Protein AF-A0A562CUB2-F1 (afdb_monomer)

Solvent-accessible surface area (backbone atoms only — not comparable to full-atom values): 12467 Å² total; per-residue (Å²): 113,73,66,59,55,50,49,52,50,53,36,52,53,28,50,53,39,38,74,73,73,44,73,49,47,21,21,44,34,56,56,32,40,42,35,42,34,39,36,30,69,49,98,87,70,48,82,43,76,52,76,48,76,47,71,40,28,9,2,26,21,2,27,84,86,43,58,18,53,55,52,42,46,83,75,96,58,78,72,80,54,68,69,58,49,46,73,75,39,62,38,41,80,77,44,76,49,69,25,52,53,12,23,1,50,13,39,17,35,8,5,24,4,22,33,40,27,35,35,31,62,20,65,40,33,33,33,32,39,38,51,60,38,51,93,61,36,16,29,8,25,62,29,3,31,32,13,30,53,30,52,40,30,33,31,76,96,45,99,72,48,43,76,54,68,69,62,34,63,79,45,74,45,42,54,72,39,35,42,37,39,36,34,17,2,0,0,0,15,30,38,22,67,72,30,57,62,65,61,51,49,50,33,38,76,69,45,48,31,45,72,68,48,33,36,72,62,37,24,33,37,74,53,97,92,38,74,37,64,67,61,17,50,62,47,49,70,67,65,77,90,70,32,44,27,14,60,101,50,70,32,84,66,92,129

Foldseek 3Di:
DVQQVVLVVVQVVLQVCVLVVHFRFFRWWAKKWKWKWDWAQDPVRDIDIDIDIFIWFAWAGFTPVAATAAGHHPPDDDGDDQVCVVVRAQKHKPDKDWPAQQWWAALHTIYTGMKIKIQGRGQKMKMFIAGPCAVPFTKAFQQIAGGHGKWKWKPPPDPPIDTDDHRDTRHMDHHGIMIMIGHGTHTYYHANLNHDLVVLLVCCVRRNYPQVRSCVRNVWHADPSHTPPVSSCVSCVPPDDAEGIYTVHHDPHDD

pLDDT: mean 94.05, std 7.13, range [54.12, 98.81]

Secondary structure (DSSP, 8-state):
-HHHHHHHHHHHHHHHHHHTT--PPPP-PPPEEEEEEEEEE-TTS-EEEEEEEEEE-BPPPP-SSSPPPSSB-SSS-PPPPHHHHHHHSSEEEEEEEE-TT-SPPSSBPPPP-EEEEEEE-SSEEEEEEE--SSSSPPPEETTPPPPPPPEEEESTTSTT-EEPPTT---EEEETT-EEEEE---PPPBS-GGGS-HHHHHHHHHTTSS-HHHHHHHH---EETTEE-HHHHHHHHHTPPP--SEEESEEESS--

Sequence (255 aa):
MRGLTMMRLLAAINGLLNVGGGKAPAAHSAYVVAMLRGSYTDDTGESQRFLLVDGLGVGYGGRDHADGIDAVYFVAQENYPVEFLETSYPVRLKSYGIAEDSGGPGRHRGGTGIVREYEILADDANLSIRIDSVRNPPWGVHGGMNGGSGYAVVNPGTPQERKLVPLSDGNRLLKGDILRIVTGGGGGFGHPYDRAAEDVLEDVLGGFVSRESAERDYGVVIAHGKVDAEATQRRRANRPAAKTFHRMEYVDVVS

Radius of gyration: 19.81 Å; Cα contacts (8 Å, |Δi|>4): 758; chains: 1; bounding box: 55×29×61 Å

Nearest PDB structures (foldseek):
  5m45-assembly2_G  TM=7.587E-01  e=7.891E-15  Xanthobacter autotrophicus Py2
  5svc-assembly1_D  TM=7.666E-01  e=4.204E-13  Xanthobacter autotrophicus Py2
  5svb-assembly1_A  TM=7.273E-01  e=2.540E-13  Xanthobacter autotrophicus Py2
  5svb-assembly1_D  TM=7.176E-01  e=2.147E-13  Xanthobacter autotrophicus Py2
  6yra-assembly2_D  TM=8.157E-01  e=2.783E-10  Pseudomonas jessenii

Mean predicted aligned error: 4.12 Å

Structure (mmCIF, N/CA/C/O backbone):
data_AF-A0A562CUB2-F1
#
_entry.id   AF-A0A562CUB2-F1
#
loop_
_atom_site.group_PDB
_atom_site.id
_atom_site.type_symbol
_atom_site.label_atom_id
_atom_site.label_alt_id
_atom_site.label_comp_id
_atom_site.label_asym_id
_atom_site.label_entity_id
_atom_site.label_seq_id
_atom_site.pdbx_PDB_ins_code
_atom_site.Cartn_x
_atom_site.Cartn_y
_atom_site.Cartn_z
_atom_site.occupancy
_atom_site.B_iso_or_equiv
_atom_site.auth_seq_id
_atom_site.auth_comp_id
_atom_site.auth_asym_id
_atom_site.auth_atom_id
_atom_site.pdbx_PDB_model_num
ATOM 1 N N . MET A 1 1 ? 9.060 0.748 19.816 1.00 54.12 1 MET A N 1
ATOM 2 C CA . MET A 1 1 ? 10.124 1.544 19.154 1.00 54.12 1 MET A CA 1
ATOM 3 C C . MET A 1 1 ? 11.282 0.706 18.616 1.00 54.12 1 MET A C 1
ATOM 5 O O . MET A 1 1 ? 11.684 0.973 17.497 1.00 54.12 1 MET A O 1
ATOM 9 N N . ARG A 1 2 ? 11.790 -0.318 19.326 1.00 68.44 2 ARG A N 1
ATOM 10 C CA . ARG A 1 2 ? 12.981 -1.083 18.887 1.00 68.44 2 ARG A CA 1
ATOM 11 C C . ARG A 1 2 ? 12.861 -1.731 17.491 1.00 68.44 2 ARG A C 1
ATOM 13 O O . ARG A 1 2 ? 13.812 -1.660 16.725 1.00 68.44 2 ARG A O 1
ATOM 20 N N . GLY A 1 3 ? 11.695 -2.284 17.135 1.00 75.69 3 GLY A N 1
ATOM 21 C CA . GLY A 1 3 ? 11.486 -2.933 15.831 1.00 75.69 3 GLY A CA 1
ATOM 22 C C . GLY A 1 3 ? 11.531 -1.977 14.632 1.00 75.69 3 GLY A C 1
ATOM 23 O O . GLY A 1 3 ? 12.277 -2.221 13.694 1.00 75.69 3 GLY A O 1
ATOM 24 N N . LEU A 1 4 ? 10.807 -0.853 14.681 1.00 78.69 4 LEU A N 1
ATOM 25 C CA . LEU A 1 4 ? 10.787 0.136 1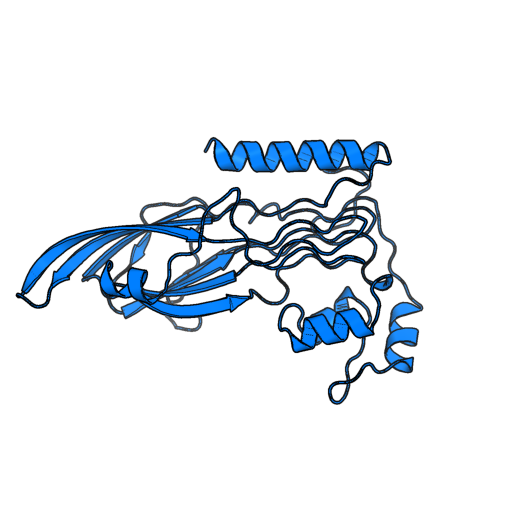3.588 1.00 78.69 4 LEU A CA 1
ATOM 26 C C . LEU A 1 4 ? 12.179 0.727 13.312 1.00 78.69 4 LEU A C 1
ATOM 28 O O . LEU A 1 4 ? 12.596 0.845 12.162 1.00 78.69 4 LEU A O 1
ATOM 32 N N . THR A 1 5 ? 12.929 1.053 14.370 1.00 84.62 5 THR A N 1
ATOM 33 C CA . THR A 1 5 ? 14.298 1.572 14.241 1.00 84.62 5 THR A CA 1
ATOM 34 C C . THR A 1 5 ? 15.223 0.568 13.556 1.00 84.62 5 THR A C 1
ATOM 36 O O . THR A 1 5 ? 16.005 0.958 12.693 1.00 84.62 5 THR A O 1
ATOM 39 N N . MET A 1 6 ? 15.110 -0.720 13.892 1.00 85.50 6 MET A N 1
ATOM 40 C CA . MET A 1 6 ? 15.882 -1.781 13.244 1.00 85.50 6 MET A CA 1
ATOM 41 C C . MET A 1 6 ? 15.574 -1.874 11.743 1.00 85.50 6 MET A C 1
ATOM 43 O O . MET A 1 6 ? 16.502 -1.950 10.945 1.00 85.50 6 MET A O 1
ATOM 47 N N . MET A 1 7 ? 14.299 -1.796 11.347 1.00 85.06 7 MET A N 1
ATOM 48 C CA . MET A 1 7 ? 13.902 -1.837 9.931 1.00 85.06 7 MET A CA 1
ATOM 49 C C . MET A 1 7 ? 14.491 -0.669 9.134 1.00 85.06 7 MET A C 1
ATOM 51 O O . MET A 1 7 ? 15.003 -0.852 8.031 1.00 85.06 7 MET A O 1
ATOM 55 N N . ARG A 1 8 ? 14.502 0.534 9.720 1.00 85.12 8 ARG A N 1
ATOM 56 C CA . ARG A 1 8 ? 15.137 1.705 9.097 1.00 85.12 8 ARG A CA 1
ATOM 57 C C . ARG A 1 8 ? 16.654 1.563 8.984 1.00 85.12 8 ARG A C 1
ATOM 59 O O . ARG A 1 8 ? 17.221 1.962 7.970 1.00 85.12 8 ARG A O 1
ATOM 66 N N . LEU A 1 9 ? 17.304 0.983 9.993 1.00 89.94 9 LEU A N 1
ATOM 67 C CA . LEU A 1 9 ? 18.738 0.698 9.947 1.00 89.94 9 LEU A CA 1
ATOM 68 C C . LEU A 1 9 ? 19.067 -0.318 8.844 1.00 89.94 9 LEU A C 1
ATOM 70 O O . LEU A 1 9 ? 19.995 -0.091 8.075 1.00 89.94 9 LEU A O 1
ATOM 74 N N . LEU A 1 10 ? 18.281 -1.393 8.723 1.00 89.62 10 LEU A N 1
ATOM 75 C CA . LEU A 1 10 ? 18.427 -2.382 7.650 1.00 89.62 10 LEU A CA 1
ATOM 76 C C . LEU A 1 10 ? 18.284 -1.737 6.268 1.00 89.62 10 LEU A C 1
ATOM 78 O O . LEU A 1 10 ? 19.122 -1.968 5.397 1.00 89.62 10 LEU A O 1
ATOM 82 N N . ALA A 1 11 ? 17.277 -0.878 6.080 1.00 89.88 11 ALA A N 1
ATOM 83 C CA . ALA A 1 11 ? 17.117 -0.131 4.837 1.00 89.88 11 ALA A CA 1
ATOM 84 C C . ALA A 1 11 ? 18.357 0.729 4.536 1.00 89.88 11 ALA A C 1
ATOM 86 O O . ALA A 1 11 ? 18.883 0.663 3.427 1.00 89.88 11 ALA A O 1
ATOM 87 N N . ALA A 1 12 ? 18.870 1.477 5.519 1.00 91.00 12 ALA A N 1
ATOM 88 C CA . ALA A 1 12 ? 20.064 2.309 5.352 1.00 91.00 12 ALA A CA 1
ATOM 89 C C . ALA A 1 12 ? 21.320 1.492 4.994 1.00 91.00 12 ALA A C 1
ATOM 91 O O . ALA A 1 12 ? 22.073 1.894 4.108 1.00 91.00 12 ALA A O 1
ATOM 92 N N . ILE A 1 13 ? 21.519 0.326 5.620 1.00 92.94 13 ILE A N 1
ATOM 93 C CA . ILE A 1 13 ? 22.619 -0.595 5.290 1.00 92.94 13 ILE A CA 1
ATOM 94 C C . ILE A 1 13 ? 22.494 -1.084 3.841 1.00 92.94 13 ILE A C 1
ATOM 96 O O . ILE A 1 13 ? 23.470 -1.032 3.094 1.00 92.94 13 ILE A O 1
ATOM 100 N N . ASN A 1 14 ? 21.297 -1.492 3.408 1.00 92.81 14 ASN A N 1
ATOM 101 C CA . ASN A 1 14 ? 21.059 -1.881 2.013 1.00 92.81 14 ASN A CA 1
ATOM 102 C C . ASN A 1 14 ? 21.326 -0.720 1.044 1.00 92.81 14 ASN A C 1
ATOM 104 O O . ASN A 1 14 ? 21.914 -0.919 -0.018 1.00 92.81 14 ASN A O 1
ATOM 108 N N . GLY A 1 15 ? 20.936 0.501 1.419 1.00 90.31 15 GLY A N 1
ATOM 109 C CA . GLY A 1 15 ? 21.252 1.714 0.666 1.00 90.31 15 GLY A CA 1
ATOM 110 C C . GLY A 1 15 ? 22.759 1.903 0.488 1.00 90.31 15 GLY A C 1
ATOM 111 O O . GLY A 1 15 ? 23.222 2.081 -0.637 1.00 90.31 15 GLY A O 1
ATOM 112 N N . LEU A 1 16 ? 23.535 1.777 1.569 1.00 91.19 16 LEU A N 1
ATOM 113 C CA . LEU A 1 16 ? 24.996 1.874 1.528 1.00 91.19 16 LEU A CA 1
ATOM 114 C C . LEU A 1 16 ? 25.623 0.817 0.606 1.00 91.19 16 LEU A C 1
ATOM 116 O O . LEU A 1 16 ? 26.501 1.140 -0.192 1.00 91.19 16 LEU A O 1
ATOM 120 N N . LEU A 1 17 ? 25.148 -0.431 0.673 1.00 92.88 17 LEU A N 1
ATOM 121 C CA . LEU A 1 17 ? 25.612 -1.499 -0.217 1.00 92.88 17 LEU A CA 1
ATOM 122 C C . LEU A 1 17 ? 25.344 -1.168 -1.691 1.00 92.88 17 LEU A C 1
ATOM 124 O O . LEU A 1 17 ? 26.209 -1.400 -2.532 1.00 92.88 17 LEU A O 1
ATOM 128 N N . ASN A 1 18 ? 24.182 -0.589 -2.005 1.00 92.56 18 ASN A N 1
ATOM 129 C CA . ASN A 1 18 ? 23.832 -0.188 -3.369 1.00 92.56 18 ASN A CA 1
ATOM 130 C C . ASN A 1 18 ? 24.690 0.978 -3.890 1.00 92.56 18 ASN A C 1
ATOM 132 O O . ASN A 1 18 ? 25.063 0.962 -5.061 1.00 92.56 18 ASN A O 1
ATOM 136 N N . VAL A 1 19 ? 25.083 1.935 -3.036 1.00 88.56 19 VAL A N 1
ATOM 137 C CA . VAL A 1 19 ? 26.073 2.974 -3.405 1.00 88.56 19 VAL A CA 1
ATOM 138 C C . VAL A 1 19 ? 27.416 2.346 -3.787 1.00 88.56 19 VAL A C 1
ATOM 140 O O . VAL A 1 19 ? 28.061 2.790 -4.731 1.00 88.56 19 VAL A O 1
ATOM 143 N N . GLY A 1 20 ? 27.824 1.280 -3.093 1.00 88.19 20 GLY A N 1
ATOM 144 C CA . GLY A 1 20 ? 29.050 0.529 -3.385 1.00 88.19 20 GLY A CA 1
ATOM 145 C C . GLY A 1 20 ? 28.989 -0.370 -4.628 1.00 88.19 20 GLY A C 1
ATOM 146 O O . GLY A 1 20 ? 29.893 -1.180 -4.819 1.00 88.19 20 GLY A O 1
ATOM 147 N N . GLY A 1 21 ? 27.933 -0.285 -5.447 1.00 86.19 21 GLY A N 1
ATOM 148 C CA . GLY A 1 21 ? 27.724 -1.161 -6.608 1.00 86.19 21 GLY A CA 1
ATOM 149 C C . GLY A 1 21 ? 27.174 -2.547 -6.255 1.00 86.19 21 GLY A C 1
ATOM 150 O O . GLY A 1 21 ? 27.125 -3.436 -7.107 1.00 86.19 21 GLY A O 1
ATOM 151 N N . GLY A 1 22 ? 26.756 -2.747 -5.003 1.00 90.50 22 GLY A N 1
ATOM 152 C CA . GLY A 1 22 ? 26.035 -3.935 -4.575 1.00 90.50 22 GLY A CA 1
ATOM 153 C C . GLY A 1 22 ? 24.632 -4.013 -5.179 1.00 90.50 22 GLY A C 1
ATOM 154 O O . GLY A 1 22 ? 24.105 -3.058 -5.748 1.00 90.50 22 GLY A O 1
ATOM 155 N N . LYS A 1 23 ? 24.017 -5.185 -5.029 1.00 92.31 23 LYS A N 1
ATOM 156 C CA . LYS A 1 23 ? 22.666 -5.491 -5.513 1.00 92.31 23 LYS A CA 1
ATOM 157 C C . LYS A 1 23 ? 21.721 -5.802 -4.353 1.00 92.31 23 LYS A C 1
ATOM 159 O O . LYS A 1 23 ? 21.008 -6.801 -4.354 1.00 92.31 23 LYS A O 1
ATOM 164 N N . ALA A 1 24 ? 21.785 -4.981 -3.308 1.00 95.19 24 ALA A N 1
ATOM 165 C CA . ALA A 1 24 ? 20.929 -5.160 -2.146 1.00 95.19 24 ALA A CA 1
ATOM 166 C C . ALA A 1 24 ? 19.469 -4.808 -2.502 1.00 95.19 24 ALA A C 1
ATOM 168 O O . ALA A 1 24 ? 19.244 -3.932 -3.345 1.00 95.19 24 ALA A O 1
ATOM 169 N N . PRO A 1 25 ? 18.471 -5.440 -1.855 1.00 96.12 25 PRO A N 1
ATOM 170 C CA . PRO A 1 25 ? 17.066 -5.122 -2.091 1.00 96.12 25 PRO A CA 1
ATOM 171 C C . PRO A 1 25 ? 16.753 -3.641 -1.846 1.00 96.12 25 PRO A C 1
ATOM 173 O O . PRO A 1 25 ? 17.409 -2.979 -1.032 1.00 96.12 25 PRO A O 1
ATOM 176 N N . ALA A 1 26 ? 15.708 -3.141 -2.506 1.00 96.44 26 ALA A N 1
ATOM 177 C CA . ALA A 1 26 ? 15.150 -1.825 -2.224 1.00 96.44 26 ALA A CA 1
ATOM 178 C C . ALA A 1 26 ? 14.657 -1.722 -0.766 1.00 96.44 26 ALA A C 1
ATOM 180 O O . ALA A 1 26 ? 14.512 -2.722 -0.050 1.00 96.44 26 ALA A O 1
ATOM 181 N N . ALA A 1 27 ? 14.377 -0.501 -0.305 1.00 95.00 27 ALA A N 1
ATOM 182 C CA . ALA A 1 27 ? 13.808 -0.329 1.025 1.00 95.00 27 ALA A CA 1
ATOM 183 C C . ALA A 1 27 ? 12.399 -0.938 1.094 1.00 95.00 27 ALA A C 1
ATOM 185 O O . ALA A 1 27 ? 11.672 -0.987 0.104 1.00 95.00 27 ALA A O 1
ATOM 186 N N . HIS A 1 28 ? 11.987 -1.356 2.286 1.00 91.88 28 HIS A N 1
ATOM 187 C CA . HIS A 1 28 ? 10.647 -1.874 2.547 1.00 91.88 28 HIS A CA 1
ATOM 188 C C . HIS A 1 28 ? 9.963 -1.109 3.671 1.00 91.88 28 HIS A C 1
ATOM 190 O O . HIS A 1 28 ? 10.617 -0.462 4.496 1.00 91.88 28 HIS A O 1
ATOM 196 N N . SER A 1 29 ? 8.636 -1.184 3.698 1.00 88.44 29 SER A N 1
ATOM 197 C CA . SER A 1 29 ? 7.874 -0.724 4.851 1.00 88.44 29 SER A CA 1
ATOM 198 C C . SER A 1 29 ? 8.159 -1.640 6.042 1.00 88.44 29 SER A C 1
ATOM 200 O O . SER A 1 29 ? 8.392 -2.838 5.888 1.00 88.44 29 SER A O 1
ATOM 202 N N . ALA A 1 30 ? 8.177 -1.077 7.246 1.00 85.56 30 ALA A N 1
ATOM 203 C CA . ALA A 1 30 ? 8.117 -1.899 8.448 1.00 85.56 30 ALA A CA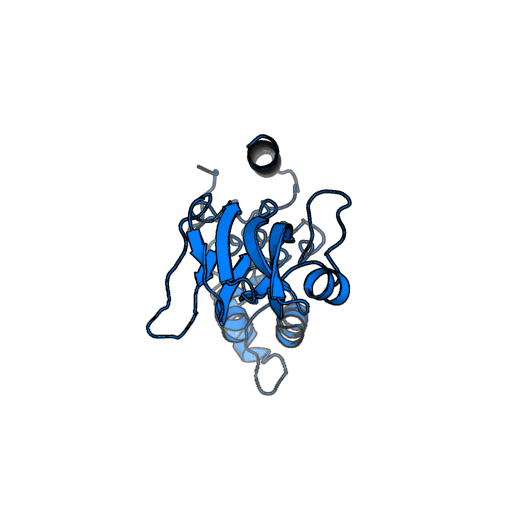 1
ATOM 204 C C . ALA A 1 30 ? 6.699 -2.467 8.611 1.00 85.56 30 ALA A C 1
ATOM 206 O O . ALA A 1 30 ? 5.787 -2.058 7.904 1.00 85.56 30 ALA A O 1
ATOM 207 N N . TYR A 1 31 ? 6.490 -3.366 9.568 1.00 85.69 31 TYR A N 1
ATOM 208 C CA . TYR A 1 31 ? 5.148 -3.838 9.902 1.00 85.69 31 TYR A CA 1
ATOM 209 C C . TYR A 1 31 ? 4.270 -2.728 10.504 1.00 85.69 31 TYR A C 1
ATOM 211 O O . TYR A 1 31 ? 4.772 -1.757 11.085 1.00 85.69 31 TYR A O 1
ATOM 219 N N . VAL A 1 32 ? 2.952 -2.904 10.407 1.00 92.00 32 VAL A N 1
ATOM 220 C CA . VAL A 1 32 ? 1.960 -2.035 11.049 1.00 92.00 32 VAL A CA 1
ATOM 221 C C . VAL A 1 32 ? 1.324 -2.771 12.226 1.00 92.00 32 VAL A C 1
ATOM 223 O O . VAL A 1 32 ? 1.035 -3.958 12.127 1.00 92.00 32 VAL A O 1
ATOM 226 N N . VAL A 1 33 ? 1.097 -2.075 13.343 1.00 92.69 33 VAL A N 1
ATOM 227 C CA . VAL A 1 33 ? 0.359 -2.631 14.492 1.00 92.69 33 VAL A CA 1
ATOM 228 C C . VAL A 1 33 ? -0.830 -1.743 14.819 1.00 92.69 33 VAL A C 1
ATOM 230 O O . VAL A 1 33 ? -0.661 -0.542 15.056 1.00 92.69 33 VAL A O 1
ATOM 233 N N . ALA A 1 34 ? -2.016 -2.340 14.875 1.00 94.62 34 ALA A N 1
ATOM 234 C CA . ALA A 1 34 ? -3.235 -1.712 15.364 1.00 94.62 34 ALA A CA 1
ATOM 235 C C . ALA A 1 34 ? -3.619 -2.337 16.707 1.00 94.62 34 ALA A C 1
ATOM 237 O O . ALA A 1 34 ? -3.767 -3.550 16.817 1.00 94.62 34 ALA A O 1
ATOM 238 N N . MET A 1 35 ? -3.760 -1.516 17.744 1.00 96.69 35 MET A N 1
ATOM 239 C CA . MET A 1 35 ? -4.170 -1.970 19.071 1.00 96.69 35 MET A CA 1
ATOM 240 C C . MET A 1 35 ? -5.502 -1.331 19.434 1.00 96.69 35 MET A C 1
ATOM 242 O O . MET A 1 35 ? -5.538 -0.131 19.713 1.00 96.69 35 MET A O 1
ATOM 246 N N . LEU A 1 36 ? -6.575 -2.118 19.452 1.00 97.44 36 LEU A N 1
ATOM 247 C CA . LEU A 1 36 ? -7.882 -1.677 19.929 1.00 97.44 36 LEU A CA 1
ATOM 248 C C . LEU A 1 36 ? -8.102 -2.189 21.349 1.00 97.44 36 LEU A C 1
ATOM 250 O O . LEU A 1 36 ? -7.914 -3.368 21.639 1.00 97.44 36 LEU A O 1
ATOM 254 N N . ARG A 1 37 ? -8.517 -1.290 22.235 1.00 98.00 37 ARG A N 1
ATOM 255 C CA . ARG A 1 37 ? -8.854 -1.610 23.624 1.00 98.00 37 ARG A CA 1
ATOM 256 C C . ARG A 1 37 ? -10.123 -0.890 24.026 1.00 98.00 37 ARG A C 1
ATOM 258 O O . ARG A 1 37 ? -10.295 0.270 23.664 1.00 98.00 37 ARG A O 1
ATOM 265 N N . GLY A 1 38 ? -10.981 -1.541 24.789 1.00 97.62 38 GLY A N 1
ATOM 266 C CA . GLY A 1 38 ? -12.255 -0.945 25.162 1.00 97.62 38 GLY A CA 1
ATOM 267 C C . GLY A 1 38 ? -13.185 -1.933 25.831 1.00 97.62 38 GLY A C 1
ATOM 268 O O . GLY A 1 38 ? -12.732 -2.927 26.411 1.00 97.62 38 GLY A O 1
ATOM 269 N N . SER A 1 39 ? -14.476 -1.650 25.724 1.00 97.38 39 SER A N 1
ATOM 270 C CA . SER A 1 39 ? -15.535 -2.495 26.262 1.00 97.38 39 SER A CA 1
ATOM 271 C C . SER A 1 39 ? -16.644 -2.741 25.252 1.00 97.38 39 SER A C 1
ATOM 273 O O . SER A 1 39 ? -16.930 -1.896 24.402 1.00 97.38 39 SER A O 1
ATOM 275 N N . TYR A 1 40 ? -17.280 -3.897 25.374 1.00 96.75 40 TYR A N 1
ATOM 276 C CA . TYR A 1 40 ? -18.455 -4.274 24.603 1.00 96.75 40 TYR A CA 1
ATOM 277 C C . TYR A 1 40 ? -19.438 -5.016 25.504 1.00 96.75 40 TYR A C 1
ATOM 279 O O . TYR A 1 40 ? -19.033 -5.637 26.485 1.00 96.75 40 TYR A O 1
ATOM 287 N N . THR A 1 41 ? -20.718 -4.930 25.178 1.00 95.44 41 THR A N 1
ATOM 288 C CA . THR A 1 41 ? -21.768 -5.716 25.821 1.00 95.44 41 THR A CA 1
ATOM 289 C C . THR A 1 41 ? -21.910 -7.046 25.083 1.00 95.44 41 THR A C 1
ATOM 291 O O . THR A 1 41 ? -22.106 -7.042 23.866 1.00 95.44 41 THR A O 1
ATOM 294 N N . ASP A 1 42 ? -21.764 -8.164 25.793 1.00 92.62 42 ASP A N 1
ATOM 295 C CA . ASP A 1 42 ? -21.935 -9.507 25.224 1.00 92.62 42 ASP A CA 1
ATOM 296 C C . ASP A 1 42 ? -23.418 -9.919 25.119 1.00 92.62 42 ASP A C 1
ATOM 298 O O . ASP A 1 42 ? -24.323 -9.183 25.520 1.00 92.62 42 ASP A O 1
ATOM 302 N N . ASP A 1 43 ? -23.679 -11.112 24.578 1.00 90.62 43 ASP A N 1
ATOM 303 C CA . ASP A 1 43 ? -25.041 -11.629 24.377 1.00 90.62 43 ASP A CA 1
ATOM 304 C C . ASP A 1 43 ? -25.810 -11.866 25.692 1.00 90.62 43 ASP A C 1
ATOM 306 O O . ASP A 1 43 ? -27.037 -11.991 25.679 1.00 90.62 43 ASP A O 1
ATOM 310 N N . THR A 1 44 ? -25.118 -11.917 26.836 1.00 93.94 44 THR A N 1
ATOM 311 C CA . THR A 1 44 ? -25.742 -12.026 28.165 1.00 93.94 44 THR A CA 1
ATOM 312 C C . THR A 1 44 ? -26.153 -10.665 28.732 1.00 93.94 44 THR A C 1
ATOM 314 O O . THR A 1 44 ? -26.889 -10.601 29.718 1.00 93.94 44 THR A O 1
ATOM 317 N N . GLY A 1 45 ? -25.725 -9.573 28.088 1.00 93.25 45 GLY A N 1
ATOM 318 C CA . GLY A 1 45 ? -25.926 -8.204 28.553 1.00 93.25 45 GLY A CA 1
ATOM 319 C C . GLY A 1 45 ? -24.839 -7.713 29.513 1.00 93.25 45 GLY A C 1
ATOM 320 O O . GLY A 1 45 ? -24.973 -6.617 30.062 1.00 93.25 45 GLY A O 1
ATOM 321 N N . GLU A 1 46 ? -23.770 -8.486 29.727 1.00 94.94 46 GLU A N 1
ATOM 322 C CA . GLU A 1 46 ? -22.657 -8.096 30.592 1.00 94.94 46 GLU A CA 1
ATOM 323 C C . GLU A 1 46 ? -21.600 -7.290 29.828 1.00 94.94 46 GLU A C 1
ATOM 325 O O . GLU A 1 46 ? -21.325 -7.514 28.648 1.00 94.94 46 GLU A O 1
ATOM 330 N N . SER A 1 47 ? -20.982 -6.324 30.514 1.00 95.50 47 SER A N 1
ATOM 331 C CA . SER A 1 47 ? -19.907 -5.519 29.936 1.00 95.50 47 SER A CA 1
ATOM 332 C C . SER A 1 47 ? -18.570 -6.245 30.054 1.00 95.50 47 SER A C 1
ATOM 334 O O . SER A 1 47 ? -18.041 -6.432 31.152 1.00 95.50 47 SER A O 1
ATOM 336 N N . GLN A 1 48 ? -17.992 -6.590 28.909 1.00 96.81 48 GLN A N 1
ATOM 337 C CA . GLN A 1 48 ? -16.692 -7.235 28.787 1.00 96.81 48 GLN A CA 1
ATOM 338 C C . GLN A 1 48 ? -15.627 -6.235 28.341 1.00 96.81 48 GLN A C 1
ATOM 340 O O . GLN A 1 48 ? -15.902 -5.262 27.638 1.00 96.81 48 GLN A O 1
ATOM 345 N N . ARG A 1 49 ? -14.372 -6.485 28.726 1.00 97.00 49 ARG A N 1
ATOM 346 C CA . ARG A 1 49 ? -13.205 -5.735 28.235 1.00 97.00 49 ARG A CA 1
ATOM 347 C C . ARG A 1 49 ? -12.467 -6.541 27.182 1.00 97.00 49 ARG A C 1
ATOM 349 O O . ARG A 1 49 ? -12.377 -7.759 27.287 1.00 97.00 49 ARG A O 1
ATOM 356 N N . PHE A 1 50 ? -11.864 -5.854 26.219 1.00 97.06 50 PHE A N 1
ATOM 357 C CA . PHE A 1 50 ? -11.040 -6.500 25.201 1.00 97.06 50 PHE A CA 1
ATOM 358 C C . PHE A 1 50 ? -9.736 -5.744 24.944 1.00 97.06 50 PHE A C 1
ATOM 360 O O . PHE A 1 50 ? -9.630 -4.533 25.166 1.00 97.06 50 PHE A O 1
ATOM 367 N N . LEU A 1 51 ? -8.748 -6.487 24.447 1.00 96.94 51 LEU A N 1
ATOM 368 C CA . LEU A 1 51 ? -7.502 -5.972 23.897 1.00 96.94 51 LEU A CA 1
ATOM 369 C C . LEU A 1 51 ? -7.178 -6.764 22.628 1.00 96.94 51 LEU A C 1
ATOM 371 O O . LEU A 1 51 ? -6.687 -7.889 22.699 1.00 96.94 51 LEU A O 1
ATOM 375 N N . LEU A 1 52 ? -7.454 -6.160 21.479 1.00 95.25 52 LEU A N 1
ATOM 376 C CA . LEU A 1 52 ? -7.047 -6.659 20.173 1.00 95.25 52 LEU A CA 1
ATOM 377 C C . LEU A 1 52 ? -5.708 -6.021 19.806 1.00 95.25 52 LEU A C 1
ATOM 379 O O . LEU A 1 52 ? -5.596 -4.797 19.776 1.00 95.25 52 LEU A O 1
ATOM 383 N N . VAL A 1 53 ? -4.707 -6.845 19.506 1.00 93.62 53 VAL A N 1
ATOM 384 C CA . VAL A 1 53 ? -3.433 -6.414 18.920 1.00 93.62 53 VAL A CA 1
ATOM 385 C C . VAL A 1 53 ? -3.298 -7.096 17.572 1.00 93.62 53 VAL A C 1
ATOM 387 O O . VAL A 1 53 ? -3.003 -8.286 17.518 1.00 93.62 53 VAL A O 1
ATOM 390 N N . ASP A 1 54 ? -3.531 -6.345 16.502 1.00 91.00 54 ASP A N 1
ATOM 391 C CA . ASP A 1 54 ? -3.482 -6.854 15.137 1.00 91.00 54 ASP A CA 1
ATOM 392 C C . ASP A 1 54 ? -2.193 -6.409 14.437 1.00 91.00 54 ASP A C 1
ATOM 394 O O . ASP A 1 54 ? -1.858 -5.217 14.397 1.00 91.00 54 ASP A O 1
ATOM 398 N N . GLY A 1 55 ? -1.455 -7.393 13.928 1.00 90.81 55 GLY A N 1
ATOM 399 C CA . GLY A 1 55 ? -0.213 -7.217 13.188 1.00 90.81 55 GLY A CA 1
ATOM 400 C C . GLY A 1 55 ? -0.491 -7.290 11.694 1.00 90.81 55 GLY A C 1
ATOM 401 O O . GLY A 1 55 ? -0.907 -8.321 11.178 1.00 90.81 55 GLY A O 1
ATOM 402 N N . LEU A 1 56 ? -0.241 -6.192 10.988 1.00 92.25 56 LEU A N 1
ATOM 403 C CA . LEU A 1 56 ? -0.605 -6.035 9.587 1.00 92.25 56 LEU A CA 1
ATOM 404 C C . LEU A 1 56 ? 0.625 -6.119 8.683 1.00 92.25 56 LEU A C 1
ATOM 406 O O . LEU A 1 56 ? 1.612 -5.398 8.876 1.00 92.25 56 LEU A O 1
ATOM 410 N N . GLY A 1 57 ? 0.539 -7.019 7.699 1.00 92.00 57 GLY A N 1
ATOM 411 C CA . GLY A 1 57 ? 1.561 -7.231 6.677 1.00 92.00 57 GLY A CA 1
ATOM 412 C C . GLY A 1 57 ? 1.750 -6.016 5.770 1.00 92.00 57 GLY A C 1
ATOM 413 O O . GLY A 1 57 ? 0.879 -5.153 5.650 1.00 92.00 57 GLY A O 1
ATOM 414 N N . VAL A 1 58 ? 2.912 -5.941 5.133 1.00 94.12 58 VAL A N 1
ATOM 415 C CA . VAL A 1 58 ? 3.357 -4.824 4.293 1.00 94.12 58 VAL A CA 1
ATOM 416 C C . VAL A 1 58 ? 4.082 -5.336 3.058 1.00 94.12 58 VAL A C 1
ATOM 418 O O . VAL A 1 58 ? 4.361 -6.527 2.941 1.00 94.12 58 VAL A O 1
ATOM 421 N N . GLY A 1 59 ? 4.427 -4.430 2.151 1.00 95.12 59 GLY A N 1
ATOM 422 C CA . GLY A 1 59 ? 5.216 -4.781 0.981 1.00 95.12 59 GLY A CA 1
ATOM 423 C C . GLY A 1 59 ? 6.724 -4.653 1.182 1.00 95.12 59 GLY A C 1
ATOM 424 O O . GLY A 1 59 ? 7.217 -3.697 1.797 1.00 95.12 59 GLY A O 1
ATOM 425 N N . TYR A 1 60 ? 7.469 -5.620 0.648 1.00 95.12 60 TYR A N 1
ATOM 426 C CA . TYR A 1 60 ? 8.933 -5.641 0.699 1.00 95.12 60 TYR A CA 1
ATOM 427 C C . TYR A 1 60 ? 9.588 -5.019 -0.532 1.00 95.12 60 TYR A C 1
ATOM 429 O O . TYR A 1 60 ? 8.968 -4.865 -1.571 1.00 95.12 60 TYR A O 1
ATOM 437 N N . GLY A 1 61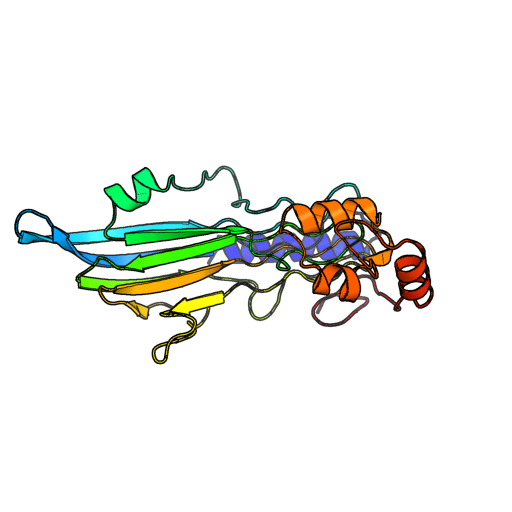 ? 10.854 -4.624 -0.429 1.00 96.62 61 GLY A N 1
ATOM 438 C CA . GLY A 1 61 ? 11.564 -3.984 -1.530 1.00 96.62 61 GLY A CA 1
ATOM 439 C C . GLY A 1 61 ? 11.843 -4.962 -2.668 1.00 96.62 61 GLY A C 1
ATOM 440 O O . GLY A 1 61 ? 12.168 -6.125 -2.418 1.00 96.62 61 GLY A O 1
ATOM 441 N N . GLY A 1 62 ? 11.747 -4.475 -3.904 1.00 97.69 62 GLY A N 1
ATOM 442 C CA . GLY A 1 62 ? 12.176 -5.199 -5.096 1.00 97.69 62 GLY A CA 1
ATOM 443 C C . GLY A 1 62 ? 13.639 -5.624 -4.985 1.00 97.69 62 GLY A C 1
ATOM 444 O O . GLY A 1 62 ? 14.469 -4.935 -4.380 1.00 97.69 62 GLY A O 1
ATOM 445 N N . ARG A 1 63 ? 13.960 -6.785 -5.550 1.00 97.25 63 ARG A N 1
ATOM 446 C CA . ARG A 1 63 ? 15.306 -7.367 -5.552 1.00 97.25 63 ARG A CA 1
ATOM 447 C C . ARG A 1 63 ? 15.902 -7.264 -6.946 1.00 97.25 63 ARG A C 1
ATOM 449 O O . ARG A 1 63 ? 15.211 -6.989 -7.919 1.00 97.25 63 ARG A O 1
ATOM 456 N N . ASP A 1 64 ? 17.192 -7.521 -7.068 1.00 96.88 64 ASP A N 1
ATOM 457 C CA . ASP A 1 64 ? 17.873 -7.513 -8.364 1.00 96.88 64 ASP A CA 1
ATOM 458 C C . ASP A 1 64 ? 17.460 -8.661 -9.295 1.00 96.88 64 ASP A C 1
ATOM 460 O O . ASP A 1 64 ? 17.734 -8.596 -10.490 1.00 96.88 64 ASP A O 1
ATOM 464 N N . HIS A 1 65 ? 16.795 -9.684 -8.755 1.00 96.75 65 HIS A N 1
ATOM 465 C CA . HIS A 1 65 ? 16.410 -10.907 -9.459 1.00 96.75 65 HIS A CA 1
ATOM 466 C C . HIS A 1 65 ? 14.915 -11.246 -9.367 1.00 96.75 65 HIS A C 1
ATOM 468 O O . HIS A 1 65 ? 14.505 -12.255 -9.932 1.00 96.75 65 HIS A O 1
ATOM 474 N N . ALA A 1 66 ? 14.120 -10.488 -8.606 1.00 98.00 66 ALA A N 1
ATOM 475 C CA . ALA A 1 66 ? 12.706 -10.785 -8.381 1.00 98.00 66 ALA A CA 1
ATOM 476 C C . ALA A 1 66 ? 11.973 -9.612 -7.722 1.00 98.00 66 ALA A C 1
ATOM 478 O O . ALA A 1 66 ? 12.587 -8.770 -7.061 1.00 98.00 66 ALA A O 1
ATOM 479 N N . ASP A 1 67 ? 10.648 -9.613 -7.832 1.00 98.50 67 ASP A N 1
ATOM 480 C CA . ASP A 1 67 ? 9.784 -8.660 -7.138 1.00 98.50 67 ASP A CA 1
ATOM 481 C C . ASP A 1 67 ? 9.913 -8.771 -5.608 1.00 98.50 67 ASP A C 1
ATOM 483 O O . ASP A 1 67 ? 10.389 -9.767 -5.034 1.00 98.50 67 ASP A O 1
ATOM 487 N N . GLY A 1 68 ? 9.526 -7.695 -4.934 1.00 97.25 68 GLY A N 1
ATOM 488 C CA . GLY A 1 68 ? 9.369 -7.670 -3.491 1.00 97.25 68 GLY A CA 1
ATOM 489 C C . GLY A 1 68 ? 8.185 -8.532 -3.063 1.00 97.25 68 GLY A C 1
ATOM 490 O O . GLY A 1 68 ? 7.232 -8.714 -3.807 1.00 97.25 68 GLY A O 1
ATOM 491 N N . ILE A 1 69 ? 8.252 -9.076 -1.853 1.00 95.69 69 ILE A N 1
ATOM 492 C CA . ILE A 1 69 ? 7.186 -9.929 -1.323 1.00 95.69 69 ILE A CA 1
ATOM 493 C C . ILE A 1 69 ? 5.984 -9.052 -0.950 1.00 95.69 69 ILE A C 1
ATOM 495 O O . ILE A 1 69 ? 6.135 -8.086 -0.194 1.00 95.69 69 ILE A O 1
ATOM 499 N N . ASP A 1 70 ? 4.813 -9.386 -1.483 1.00 95.81 70 ASP A N 1
ATOM 500 C CA . ASP A 1 70 ? 3.543 -8.726 -1.187 1.00 95.81 70 ASP A CA 1
ATOM 501 C C . ASP A 1 70 ? 2.983 -9.168 0.179 1.00 95.81 70 ASP A C 1
ATOM 503 O O . ASP A 1 70 ? 3.129 -10.323 0.580 1.00 95.81 70 ASP A O 1
ATOM 507 N N . ALA A 1 71 ? 2.304 -8.256 0.882 1.00 93.81 71 ALA A N 1
ATOM 508 C CA . ALA A 1 71 ? 1.455 -8.544 2.044 1.00 93.81 71 ALA A CA 1
ATOM 509 C C . ALA A 1 71 ? 2.105 -9.378 3.176 1.00 93.81 71 ALA A C 1
ATOM 511 O O . ALA A 1 71 ? 1.435 -10.176 3.834 1.00 93.81 71 ALA A O 1
ATOM 512 N N . VAL A 1 72 ? 3.397 -9.175 3.452 1.00 90.62 72 VAL A N 1
ATOM 513 C CA . VAL A 1 72 ? 4.174 -9.998 4.393 1.00 90.62 72 VAL A CA 1
ATOM 514 C C . VAL A 1 72 ? 4.460 -9.284 5.715 1.00 90.62 72 VAL A C 1
ATOM 516 O O . VAL A 1 72 ? 4.685 -8.074 5.767 1.00 90.62 72 VAL A O 1
ATOM 519 N N . TYR A 1 73 ? 4.484 -10.038 6.813 1.00 84.62 73 TYR A N 1
ATOM 520 C CA . TYR A 1 73 ? 4.901 -9.544 8.124 1.00 84.62 73 TYR A CA 1
ATOM 521 C C . TYR A 1 73 ? 6.377 -9.871 8.403 1.00 84.62 73 TYR A C 1
ATOM 523 O O . TYR A 1 73 ? 6.898 -10.896 7.965 1.00 84.62 73 TYR A O 1
ATOM 531 N N . PHE A 1 74 ? 7.078 -9.005 9.142 1.00 72.19 74 PHE A N 1
ATOM 532 C CA . PHE A 1 74 ? 8.492 -9.219 9.461 1.00 72.19 74 PHE A CA 1
ATOM 533 C C . PHE A 1 74 ? 8.687 -10.383 10.442 1.00 72.19 74 PHE A C 1
ATOM 535 O O . PHE A 1 74 ? 8.347 -10.260 11.614 1.00 72.19 74 PHE A O 1
ATOM 542 N N . VAL A 1 75 ? 9.300 -11.463 9.938 1.00 63.69 75 VAL A N 1
ATOM 543 C CA . VAL A 1 75 ? 9.718 -12.687 10.648 1.00 63.69 75 VAL A CA 1
ATOM 544 C C . VAL A 1 75 ? 8.561 -13.482 11.271 1.00 63.69 75 VAL A C 1
ATOM 546 O O . VAL A 1 75 ? 8.068 -13.150 12.342 1.00 63.69 75 VAL A O 1
ATOM 549 N N . ALA A 1 76 ? 8.215 -14.598 10.615 1.00 58.75 76 ALA A N 1
ATOM 550 C CA . ALA A 1 76 ? 7.470 -15.741 11.164 1.00 58.75 76 ALA A CA 1
ATOM 551 C C . ALA A 1 76 ? 6.165 -15.416 11.923 1.00 58.75 76 ALA A C 1
ATOM 553 O O . ALA A 1 76 ? 5.806 -16.124 12.861 1.00 58.75 76 ALA A O 1
ATOM 554 N N . GLN A 1 77 ? 5.451 -14.360 11.527 1.00 64.81 77 GLN A N 1
ATOM 555 C CA . GLN A 1 77 ? 4.090 -14.118 11.997 1.00 64.81 77 GLN A CA 1
ATOM 556 C C . GLN A 1 77 ? 3.093 -14.458 10.901 1.00 64.81 77 GLN A C 1
ATOM 558 O O . GLN A 1 77 ? 3.238 -14.038 9.753 1.00 64.81 77 GLN A O 1
ATOM 563 N N . GLU A 1 78 ? 2.079 -15.214 11.294 1.00 74.31 78 GLU A N 1
ATOM 564 C CA . GLU A 1 78 ? 0.936 -15.543 10.463 1.00 74.31 78 GLU A CA 1
ATOM 565 C C . GLU A 1 78 ? -0.140 -14.473 10.633 1.00 74.31 78 GLU A C 1
ATOM 567 O O . GLU A 1 78 ? -0.282 -13.852 11.688 1.00 74.31 78 GLU A O 1
ATOM 572 N N . ASN A 1 79 ? -0.890 -14.239 9.564 1.00 81.25 79 ASN A N 1
ATOM 573 C CA . ASN A 1 79 ? -2.021 -13.333 9.592 1.00 81.25 79 ASN A CA 1
ATOM 574 C C . ASN A 1 79 ? -3.162 -13.946 10.421 1.00 81.25 79 ASN A C 1
ATOM 576 O O . ASN A 1 79 ? -3.455 -15.131 10.264 1.00 81.25 79 ASN A O 1
ATOM 580 N N . TYR A 1 80 ? -3.845 -13.150 11.252 1.00 82.81 80 TYR A N 1
ATOM 581 C CA . TYR A 1 80 ? -5.026 -13.644 11.965 1.00 82.81 80 TYR A CA 1
ATOM 582 C C . TYR A 1 80 ? -6.120 -14.059 10.973 1.00 82.81 80 TYR A C 1
ATOM 584 O O . TYR A 1 80 ? -6.541 -13.206 10.173 1.00 82.81 80 TYR A O 1
ATOM 592 N N . PRO A 1 81 ? -6.618 -15.312 11.046 1.00 90.19 81 PRO A N 1
ATOM 593 C CA . PRO A 1 81 ? -7.815 -15.719 10.323 1.00 90.19 81 PRO A CA 1
ATOM 594 C C . PRO A 1 81 ? -8.989 -14.818 10.699 1.00 90.19 81 PRO A C 1
ATOM 596 O O . PRO A 1 81 ? -9.131 -14.424 11.862 1.00 90.19 81 PRO A O 1
ATOM 599 N N . VAL A 1 82 ? 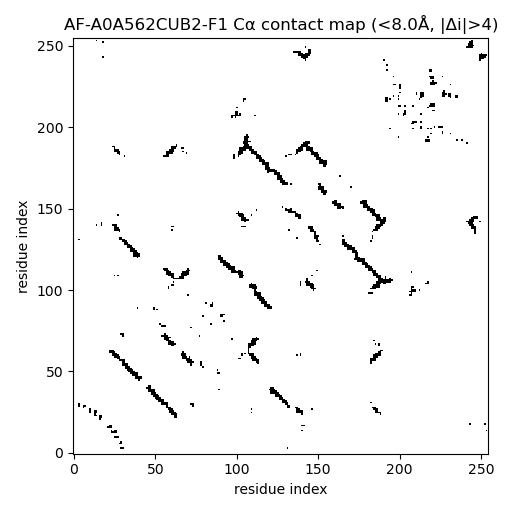-9.831 -14.492 9.719 1.00 93.44 82 VAL A N 1
ATOM 600 C CA . VAL A 1 82 ? -10.980 -13.604 9.939 1.00 93.44 82 VAL A CA 1
ATOM 601 C C . VAL A 1 82 ? -11.959 -14.211 10.943 1.00 93.44 82 VAL A C 1
ATOM 603 O O . VAL A 1 82 ? -12.454 -13.511 11.818 1.00 93.44 82 VAL A O 1
ATOM 606 N N . GLU A 1 83 ? -12.142 -15.528 10.907 1.00 93.75 83 GLU A N 1
ATOM 607 C CA . GLU A 1 83 ? -13.027 -16.271 11.800 1.00 93.75 83 GLU A CA 1
ATOM 608 C C . GLU A 1 83 ? -12.574 -16.150 13.256 1.00 93.75 83 GLU A C 1
ATOM 610 O O . GLU A 1 83 ? -13.390 -15.935 14.153 1.00 93.75 83 GLU A O 1
ATOM 615 N N . PHE A 1 84 ? -11.261 -16.236 13.497 1.00 92.69 84 PHE A N 1
ATOM 616 C CA . PHE A 1 84 ? -10.701 -16.050 14.833 1.00 92.69 84 PHE A CA 1
ATOM 617 C C . PHE A 1 84 ? -10.871 -14.606 15.309 1.00 92.69 84 PHE A C 1
ATOM 619 O O . PHE A 1 84 ? -11.254 -14.382 16.458 1.00 92.69 84 PHE A O 1
ATOM 626 N N . LEU A 1 85 ? -10.604 -13.637 14.428 1.00 93.56 85 LEU A N 1
ATOM 627 C CA . LEU A 1 85 ? -10.723 -12.215 14.734 1.00 93.56 85 LEU A CA 1
ATOM 628 C C . LEU A 1 85 ? -12.158 -11.847 15.145 1.00 93.56 85 LEU A C 1
ATOM 630 O O . LEU A 1 85 ? -12.344 -11.241 16.197 1.00 93.56 85 LEU A O 1
ATOM 634 N N . GLU A 1 86 ? -13.152 -12.237 14.345 1.00 95.00 86 GLU A N 1
ATOM 635 C CA . GLU A 1 86 ? -14.563 -11.892 14.575 1.00 95.00 86 GLU A CA 1
ATOM 636 C C . GLU A 1 86 ? -15.185 -12.654 15.749 1.00 95.00 86 GLU A C 1
ATOM 638 O O . GLU A 1 86 ? -16.080 -12.138 16.410 1.00 95.00 86 GLU A O 1
ATOM 643 N N . THR A 1 87 ? -14.700 -13.865 16.045 1.00 93.81 87 THR A N 1
ATOM 644 C CA . THR A 1 87 ? -15.184 -14.637 17.203 1.00 93.81 87 THR A CA 1
ATOM 645 C C . THR A 1 87 ? -14.586 -14.130 18.515 1.00 93.81 87 THR A C 1
ATOM 647 O O . THR A 1 87 ? -15.226 -14.200 19.560 1.00 93.81 87 THR A O 1
ATOM 650 N N . SER A 1 88 ? -13.346 -13.635 18.486 1.00 93.94 88 SER A N 1
ATOM 651 C CA . SER A 1 88 ? -12.603 -13.295 19.709 1.00 93.94 88 SER A CA 1
ATOM 652 C C . SER A 1 88 ? -12.723 -11.827 20.113 1.00 93.94 88 SER A C 1
ATOM 654 O O . SER A 1 88 ? -12.428 -11.479 21.259 1.00 93.94 88 SER A O 1
ATOM 656 N N . TYR A 1 89 ? -13.109 -10.948 19.185 1.00 96.06 89 TYR A N 1
ATOM 657 C CA . TYR A 1 89 ? -13.095 -9.505 19.394 1.00 96.06 89 TYR A CA 1
ATOM 658 C C . TYR A 1 89 ? -14.349 -8.837 18.825 1.00 96.06 89 TYR A C 1
ATOM 660 O O . TYR A 1 89 ? -14.872 -9.281 17.807 1.00 96.06 89 TYR A O 1
ATOM 668 N N . PRO A 1 90 ? -14.806 -7.720 19.424 1.00 97.19 90 PRO A N 1
ATOM 669 C CA . PRO A 1 90 ? -15.998 -6.996 18.986 1.00 97.19 90 PRO A CA 1
ATOM 670 C C . PRO A 1 90 ? -15.711 -6.134 17.743 1.00 97.19 90 PRO A C 1
ATOM 672 O O . PRO A 1 90 ? -15.841 -4.905 17.759 1.00 97.19 90 PRO A O 1
ATOM 675 N N . VAL A 1 91 ? -15.294 -6.780 16.659 1.00 97.19 91 VAL A N 1
ATOM 676 C CA . VAL A 1 91 ? -15.048 -6.189 15.342 1.00 97.19 91 VAL A CA 1
ATOM 677 C C . VAL A 1 91 ? -15.561 -7.132 14.259 1.00 97.19 91 VAL A C 1
ATOM 679 O O . VAL A 1 91 ? -15.581 -8.344 14.446 1.00 97.19 91 VAL A O 1
ATOM 682 N N . ARG A 1 92 ? -15.933 -6.580 13.106 1.00 97.50 92 ARG A N 1
ATOM 683 C CA . ARG A 1 92 ? -16.216 -7.352 11.891 1.00 97.50 92 ARG A CA 1
ATOM 684 C C . ARG A 1 92 ? -15.309 -6.892 10.764 1.00 97.50 92 ARG A C 1
ATOM 686 O O . ARG A 1 92 ? -15.187 -5.691 10.530 1.00 97.50 92 ARG A O 1
ATOM 693 N N . LEU A 1 93 ? -14.683 -7.819 10.051 1.00 96.69 93 LEU A N 1
ATOM 694 C CA . LEU A 1 93 ? -13.812 -7.494 8.931 1.00 96.69 93 LEU A CA 1
ATOM 695 C C . LEU A 1 93 ? -14.668 -7.280 7.676 1.00 96.69 93 LEU A C 1
ATOM 697 O O . LEU A 1 93 ? -15.304 -8.192 7.156 1.00 96.69 93 LEU A O 1
ATOM 701 N N . LYS A 1 94 ? -14.714 -6.043 7.184 1.00 97.00 94 LYS A N 1
ATOM 702 C CA . LYS A 1 94 ? -15.491 -5.666 5.992 1.00 97.00 94 LYS A CA 1
ATOM 703 C C . LYS A 1 94 ? -14.737 -5.929 4.699 1.00 97.00 94 LYS A C 1
ATOM 705 O O . LYS A 1 94 ? -15.353 -6.252 3.688 1.00 97.00 94 LYS A O 1
ATOM 710 N N . SER A 1 95 ? -13.422 -5.762 4.737 1.00 95.06 95 SER A N 1
ATOM 711 C CA . SER A 1 95 ? -12.545 -5.931 3.589 1.00 95.06 95 SER A CA 1
ATOM 712 C C . SER A 1 95 ? -11.155 -6.329 4.057 1.00 95.06 95 SER A C 1
ATOM 714 O O . SER A 1 95 ? -10.656 -5.817 5.066 1.00 95.06 95 SER A O 1
ATOM 716 N N . TYR A 1 96 ? -10.538 -7.235 3.308 1.00 95.62 96 TYR A N 1
ATOM 717 C CA . TYR A 1 96 ? -9.131 -7.565 3.426 1.00 95.62 96 TYR A CA 1
ATOM 718 C C . TYR A 1 96 ? -8.585 -7.940 2.051 1.00 95.62 96 TYR A C 1
ATOM 720 O O . TYR A 1 96 ? -9.113 -8.835 1.395 1.00 95.62 96 TYR A O 1
ATOM 728 N N . GLY A 1 97 ? -7.545 -7.241 1.603 1.00 95.50 97 GLY A N 1
ATOM 729 C CA . GLY A 1 97 ? -6.967 -7.475 0.286 1.00 95.50 97 GLY A CA 1
ATOM 730 C C . GLY A 1 97 ? -5.688 -6.689 0.048 1.00 95.50 97 GLY A C 1
ATOM 731 O O . GLY A 1 97 ? -5.131 -6.082 0.964 1.00 95.50 97 GLY A O 1
ATOM 732 N N . ILE A 1 98 ? -5.232 -6.706 -1.200 1.00 97.06 98 ILE A N 1
ATOM 733 C CA . ILE A 1 98 ? -4.051 -5.977 -1.655 1.00 97.06 98 ILE A CA 1
ATOM 734 C C . ILE A 1 98 ? -4.331 -4.473 -1.690 1.00 97.06 98 ILE A C 1
ATOM 736 O O . ILE A 1 98 ? -5.396 -4.029 -2.116 1.00 97.06 98 ILE A O 1
ATOM 740 N N . ALA A 1 99 ? -3.360 -3.681 -1.237 1.00 97.44 99 ALA A N 1
ATOM 741 C CA . ALA A 1 99 ? -3.345 -2.249 -1.490 1.00 97.44 99 ALA A CA 1
ATOM 742 C C . ALA A 1 99 ? -2.748 -2.001 -2.884 1.00 97.44 99 ALA A C 1
ATOM 744 O O . ALA A 1 99 ? -1.526 -1.902 -3.023 1.00 97.44 99 ALA A O 1
ATOM 745 N N . GLU A 1 100 ? -3.604 -1.941 -3.905 1.00 98.12 100 GLU A N 1
ATOM 746 C CA . GLU A 1 100 ? -3.216 -1.629 -5.289 1.00 98.12 100 GLU A CA 1
ATOM 747 C C . GLU A 1 100 ? -2.344 -0.360 -5.345 1.00 98.12 100 GLU A C 1
ATOM 749 O O . GLU A 1 100 ? -2.533 0.574 -4.559 1.00 98.12 100 GLU A O 1
ATOM 754 N N . ASP A 1 101 ? -1.340 -0.354 -6.226 1.00 98.25 101 ASP A N 1
ATOM 755 C CA . ASP A 1 101 ? -0.374 0.738 -6.429 1.00 98.25 101 ASP A CA 1
ATOM 756 C C . ASP A 1 101 ? 0.500 1.100 -5.217 1.00 98.25 101 ASP A C 1
ATOM 758 O O . ASP A 1 101 ? 1.282 2.053 -5.261 1.00 98.25 101 ASP A O 1
ATOM 762 N N . SER A 1 102 ? 0.431 0.343 -4.119 1.00 98.06 102 SER A N 1
ATOM 763 C CA . SER A 1 102 ? 1.308 0.588 -2.967 1.00 98.06 102 SER A CA 1
ATOM 764 C C . SER A 1 102 ? 2.741 0.091 -3.192 1.00 98.06 102 SER A C 1
ATOM 766 O O . SER A 1 102 ? 3.661 0.562 -2.523 1.00 98.06 102 SER A O 1
ATOM 768 N N . GLY A 1 103 ? 2.949 -0.848 -4.115 1.00 98.19 103 GLY A N 1
ATOM 769 C CA . GLY A 1 103 ? 4.262 -1.361 -4.492 1.00 98.19 103 GLY A CA 1
ATOM 770 C C . GLY A 1 103 ? 5.025 -0.382 -5.380 1.00 98.19 103 GLY A C 1
ATOM 771 O O . GLY A 1 103 ? 4.485 0.132 -6.351 1.00 98.19 103 GLY A O 1
ATOM 772 N N . GLY A 1 104 ? 6.290 -0.121 -5.063 1.00 98.38 104 GLY A N 1
ATOM 773 C CA . GLY A 1 104 ? 7.120 0.824 -5.803 1.00 98.38 104 GLY A CA 1
ATOM 774 C C . GLY A 1 104 ? 7.413 0.333 -7.223 1.00 98.38 104 GLY A C 1
ATOM 775 O O . GLY A 1 104 ? 7.937 -0.779 -7.370 1.00 98.38 104 GLY A O 1
ATOM 776 N N . PRO A 1 105 ? 7.134 1.140 -8.264 1.00 98.69 105 PRO A N 1
ATOM 777 C CA . PRO A 1 105 ? 7.426 0.760 -9.638 1.00 98.69 105 PRO A CA 1
ATOM 778 C C . PRO A 1 105 ? 8.909 0.477 -9.876 1.00 98.69 105 PRO A C 1
ATOM 780 O O . PRO A 1 105 ? 9.788 1.197 -9.403 1.00 98.69 105 PRO A O 1
ATOM 783 N N . GLY A 1 106 ? 9.208 -0.554 -10.655 1.00 98.44 106 GLY A N 1
ATOM 784 C CA . GLY A 1 106 ? 10.570 -0.895 -11.051 1.00 98.44 106 GLY A CA 1
ATOM 785 C C . GLY A 1 106 ? 10.588 -2.044 -12.047 1.00 98.44 106 GLY A C 1
ATOM 786 O O . GLY A 1 106 ? 9.546 -2.647 -12.303 1.00 98.44 106 GLY A O 1
ATOM 787 N N . ARG A 1 107 ? 11.767 -2.370 -12.592 1.00 98.69 107 ARG A N 1
ATOM 788 C CA . ARG A 1 107 ? 11.952 -3.615 -13.364 1.00 98.69 107 ARG A CA 1
ATOM 789 C C . ARG A 1 107 ? 11.429 -4.799 -12.556 1.00 98.69 107 ARG A C 1
ATOM 791 O O . ARG A 1 107 ? 10.660 -5.611 -13.063 1.00 98.69 107 ARG A O 1
ATOM 798 N N . HIS A 1 108 ? 11.829 -4.831 -11.288 1.00 98.75 108 HIS A N 1
ATOM 799 C CA . HIS A 1 108 ? 11.200 -5.652 -10.275 1.00 98.75 108 HIS A CA 1
ATOM 800 C C . HIS A 1 108 ? 10.442 -4.744 -9.307 1.00 98.75 108 HIS A C 1
ATOM 802 O O . HIS A 1 108 ? 11.019 -3.831 -8.700 1.00 98.75 108 HIS A O 1
ATOM 808 N N . ARG A 1 109 ? 9.135 -4.969 -9.210 1.00 98.69 109 ARG A N 1
ATOM 809 C CA . ARG A 1 109 ? 8.197 -4.178 -8.415 1.00 98.69 109 ARG A CA 1
ATOM 810 C C . ARG A 1 109 ? 8.494 -4.377 -6.927 1.00 98.69 109 ARG A C 1
ATOM 812 O O . ARG A 1 109 ? 8.866 -5.468 -6.496 1.00 98.69 109 ARG A O 1
ATOM 819 N N . GLY A 1 110 ? 8.335 -3.335 -6.120 1.00 98.38 110 GLY A N 1
ATOM 820 C CA . GLY A 1 110 ? 8.241 -3.508 -4.672 1.00 98.38 110 GLY A CA 1
ATOM 821 C C . GLY A 1 110 ? 6.931 -4.206 -4.309 1.00 98.38 110 GLY A C 1
ATOM 822 O O . GLY A 1 110 ? 5.899 -3.918 -4.899 1.00 98.38 110 GLY A O 1
ATOM 823 N N . GLY A 1 111 ? 6.939 -5.097 -3.329 1.00 98.00 111 GLY A N 1
ATOM 824 C CA . GLY A 1 111 ? 5.728 -5.745 -2.843 1.00 98.00 111 GLY A CA 1
ATOM 825 C C . GLY A 1 111 ? 4.666 -4.718 -2.440 1.00 98.00 111 GLY A C 1
ATOM 826 O O . GLY A 1 111 ? 5.001 -3.616 -1.989 1.00 98.00 111 GLY A O 1
ATOM 827 N N . THR A 1 112 ? 3.396 -5.061 -2.593 1.00 98.00 112 THR A N 1
ATOM 828 C CA . THR A 1 112 ? 2.257 -4.262 -2.152 1.00 98.00 112 THR A CA 1
ATOM 829 C C . THR A 1 112 ? 1.983 -4.486 -0.670 1.00 98.00 112 THR A C 1
ATOM 831 O O . THR A 1 112 ? 2.195 -5.573 -0.128 1.00 98.00 112 THR A O 1
ATOM 834 N N . GLY A 1 113 ? 1.473 -3.455 -0.007 1.00 96.56 113 GLY A N 1
ATOM 835 C CA . GLY A 1 113 ? 0.817 -3.584 1.285 1.00 96.56 113 GLY A CA 1
ATOM 836 C C . GLY A 1 113 ? -0.582 -4.193 1.169 1.00 96.56 113 GLY A C 1
ATOM 837 O O . GLY A 1 113 ? -0.967 -4.767 0.148 1.00 96.56 113 GLY A O 1
ATOM 838 N N . ILE A 1 114 ? -1.355 -4.038 2.237 1.00 96.25 114 ILE A N 1
ATOM 839 C CA . ILE A 1 114 ? -2.726 -4.533 2.355 1.00 96.25 114 ILE A CA 1
ATOM 840 C C . ILE A 1 114 ? -3.683 -3.411 2.731 1.00 96.25 114 ILE A C 1
ATOM 842 O O . ILE A 1 114 ? -3.292 -2.425 3.359 1.00 96.25 114 ILE A O 1
ATOM 846 N N . VAL A 1 115 ? -4.954 -3.607 2.412 1.00 96.81 115 VAL A N 1
ATOM 847 C CA . VAL A 1 115 ? -6.073 -2.876 3.004 1.00 96.81 115 VAL A CA 1
ATOM 848 C C . VAL A 1 115 ? -6.812 -3.801 3.964 1.00 96.81 115 VAL A C 1
ATOM 850 O O . VAL A 1 115 ? -7.117 -4.937 3.609 1.00 96.81 115 VAL A O 1
ATOM 853 N N . ARG A 1 116 ? -7.103 -3.325 5.176 1.00 95.69 116 ARG A N 1
ATOM 854 C CA . ARG A 1 116 ? -8.048 -3.952 6.110 1.00 95.69 116 ARG A CA 1
ATOM 855 C C . ARG A 1 116 ? -9.081 -2.942 6.577 1.00 95.69 116 ARG A C 1
ATOM 857 O O . ARG A 1 116 ? -8.730 -1.819 6.940 1.00 95.69 116 ARG A O 1
ATOM 864 N N . GLU A 1 117 ? -10.338 -3.361 6.610 1.00 97.69 117 GLU A N 1
ATOM 865 C CA . GLU A 1 117 ? -11.450 -2.566 7.124 1.00 97.69 117 GLU A CA 1
ATOM 866 C C . GLU A 1 117 ? -12.163 -3.283 8.260 1.00 97.69 117 GLU A C 1
ATOM 868 O O . GLU A 1 117 ? -12.666 -4.387 8.072 1.00 97.69 117 GLU A O 1
ATOM 873 N N . TYR A 1 118 ? -12.253 -2.628 9.413 1.00 97.94 118 TYR A N 1
ATOM 874 C CA . TYR A 1 118 ? -12.946 -3.130 10.592 1.00 97.94 118 TYR A CA 1
ATOM 875 C C . TYR A 1 118 ? -14.194 -2.292 10.830 1.00 97.94 118 TYR A C 1
ATOM 877 O O . TYR A 1 118 ? -14.099 -1.083 11.027 1.00 97.94 118 TYR A O 1
ATOM 885 N N . GLU A 1 119 ? -15.352 -2.932 10.853 1.00 98.44 119 GLU A N 1
ATOM 886 C CA . GLU A 1 119 ? -16.539 -2.395 11.505 1.00 98.44 119 GLU A CA 1
ATOM 887 C C . GLU A 1 119 ? -16.394 -2.609 13.013 1.00 98.44 119 GLU A C 1
ATOM 889 O O . GLU A 1 119 ? -16.164 -3.728 13.478 1.00 98.44 119 GLU A O 1
ATOM 894 N N . ILE A 1 120 ? -16.504 -1.533 13.785 1.00 98.44 120 ILE A N 1
ATOM 895 C CA . ILE A 1 120 ? -16.401 -1.580 15.241 1.00 98.44 120 ILE A CA 1
ATOM 896 C C . ILE A 1 120 ? -17.744 -2.020 15.821 1.00 98.44 120 ILE A C 1
ATOM 898 O O . ILE A 1 120 ? -18.760 -1.359 15.624 1.00 98.44 120 ILE A O 1
ATOM 902 N N . LEU A 1 121 ? -17.756 -3.130 16.561 1.00 98.12 121 LEU A N 1
ATOM 903 C CA . LEU A 1 121 ? -18.949 -3.624 17.263 1.00 98.12 121 LEU A CA 1
ATOM 904 C C . LEU A 1 121 ? -18.930 -3.276 18.758 1.00 98.12 121 LEU A C 1
ATOM 906 O O . LEU A 1 121 ? -19.966 -3.363 19.417 1.00 98.12 121 LEU A O 1
ATOM 910 N N . ALA A 1 122 ? -17.767 -2.870 19.274 1.00 97.88 122 ALA A N 1
ATOM 911 C CA . ALA A 1 122 ? -17.584 -2.403 20.642 1.00 97.88 122 ALA A CA 1
ATOM 912 C C . ALA A 1 122 ? -18.378 -1.124 20.921 1.00 97.88 122 ALA A C 1
ATOM 914 O O . ALA A 1 122 ? -18.458 -0.242 20.068 1.00 97.88 122 ALA A O 1
ATOM 915 N N . ASP A 1 123 ? -18.897 -0.996 22.142 1.00 97.12 123 ASP A N 1
ATOM 916 C CA . ASP A 1 123 ? -19.659 0.185 22.558 1.00 97.12 123 ASP A CA 1
ATOM 917 C C . ASP A 1 123 ? -18.749 1.420 22.667 1.00 97.12 123 ASP A C 1
ATOM 919 O O . ASP A 1 123 ? -19.132 2.523 22.275 1.00 97.12 123 ASP A O 1
ATOM 923 N N . ASP A 1 124 ? -17.517 1.219 23.143 1.00 96.25 124 ASP A N 1
ATOM 924 C CA . ASP A 1 124 ? -16.457 2.226 23.169 1.00 96.25 124 ASP A CA 1
ATOM 925 C C . ASP A 1 124 ? -15.092 1.554 22.987 1.00 96.25 124 ASP A C 1
ATOM 927 O O . ASP A 1 124 ? -14.766 0.577 23.671 1.00 96.25 124 ASP A O 1
ATOM 931 N N . ALA A 1 125 ? -14.285 2.076 22.064 1.00 97.88 125 ALA A N 1
ATOM 932 C CA . ALA A 1 125 ? -12.943 1.581 21.802 1.00 97.88 125 ALA A CA 1
ATOM 933 C C . ALA A 1 125 ? -11.932 2.720 21.646 1.00 97.88 125 ALA A C 1
ATOM 935 O O . ALA A 1 125 ? -12.220 3.806 21.150 1.00 97.88 125 ALA A O 1
ATOM 936 N N . ASN A 1 126 ? -10.694 2.448 22.035 1.00 98.25 126 ASN A N 1
ATOM 937 C CA . ASN A 1 126 ? -9.550 3.315 21.837 1.00 98.25 126 ASN A CA 1
ATOM 938 C C . ASN A 1 126 ? -8.508 2.602 20.979 1.00 98.25 126 ASN A C 1
ATOM 940 O O . ASN A 1 126 ? -8.055 1.506 21.317 1.00 98.25 126 ASN A O 1
ATOM 944 N N . LEU A 1 127 ? -8.117 3.241 19.883 1.00 98.31 127 LEU A N 1
ATOM 945 C CA . LEU A 1 127 ? -7.119 2.741 18.955 1.00 98.31 127 LEU A CA 1
ATOM 946 C C . LEU A 1 127 ? -5.764 3.426 19.183 1.00 98.31 127 LEU A C 1
ATOM 948 O O . LEU A 1 127 ? -5.617 4.645 19.019 1.00 98.31 127 LEU A O 1
ATOM 952 N N . SER A 1 128 ? -4.745 2.605 19.435 1.00 97.50 128 SER A N 1
ATOM 953 C CA . SER A 1 128 ? -3.358 2.960 19.144 1.00 97.50 128 SER A CA 1
ATOM 954 C C . SER A 1 128 ? -2.975 2.422 17.777 1.00 97.50 128 SER A C 1
ATOM 956 O O . SER A 1 128 ? -3.145 1.236 17.505 1.00 97.50 128 SER A O 1
ATOM 958 N N . ILE A 1 129 ? -2.427 3.281 16.924 1.00 94.75 129 ILE A N 1
ATOM 959 C CA . ILE A 1 129 ? -1.997 2.903 15.583 1.00 94.75 129 ILE A CA 1
ATOM 960 C C . ILE A 1 129 ? -0.502 3.155 15.424 1.00 94.75 129 ILE A C 1
ATOM 962 O O . ILE A 1 129 ? 0.024 4.226 15.747 1.00 94.75 129 ILE A O 1
ATOM 966 N N . ARG A 1 130 ? 0.210 2.144 14.931 1.00 92.62 130 ARG A N 1
ATOM 967 C CA . ARG A 1 130 ? 1.649 2.188 14.674 1.00 92.62 130 ARG A CA 1
ATOM 968 C C . ARG A 1 130 ? 1.895 1.921 13.197 1.00 92.62 130 ARG A C 1
ATOM 970 O O . ARG A 1 130 ? 2.080 0.779 12.802 1.00 92.62 130 ARG A O 1
ATOM 977 N N . ILE A 1 131 ? 1.884 2.988 12.402 1.00 91.25 131 ILE A N 1
ATOM 978 C CA . ILE A 1 131 ? 2.238 2.971 10.978 1.00 91.25 131 ILE A CA 1
ATOM 979 C C . ILE A 1 131 ? 3.506 3.803 10.805 1.00 91.25 131 ILE A C 1
ATOM 981 O O . ILE A 1 131 ? 3.532 4.966 11.213 1.00 91.25 131 ILE A O 1
ATOM 985 N N . ASP A 1 132 ? 4.547 3.204 10.227 1.00 85.94 132 ASP A N 1
ATOM 986 C CA . ASP A 1 132 ? 5.780 3.897 9.844 1.00 85.94 132 ASP A CA 1
ATOM 987 C C . ASP A 1 132 ? 5.833 4.143 8.324 1.00 85.94 132 ASP A C 1
ATOM 989 O O . ASP A 1 132 ? 4.903 3.805 7.596 1.00 85.94 132 ASP A O 1
ATOM 993 N N . SER A 1 133 ? 6.905 4.774 7.843 1.00 83.56 133 SER A N 1
ATOM 994 C CA . SER A 1 133 ? 7.160 5.047 6.423 1.00 83.56 133 SER A CA 1
ATOM 995 C C . SER A 1 133 ? 6.088 5.910 5.747 1.00 83.56 133 SER A C 1
ATOM 997 O O . SER A 1 133 ? 5.945 5.893 4.532 1.00 83.56 133 SER A O 1
ATOM 999 N N . VAL A 1 134 ? 5.353 6.712 6.530 1.00 87.81 134 VAL A N 1
ATOM 1000 C CA . VAL A 1 134 ? 4.307 7.601 5.997 1.00 87.81 134 VAL A CA 1
ATOM 1001 C C . VAL A 1 134 ? 4.913 8.860 5.387 1.00 87.81 134 VAL A C 1
ATOM 1003 O O . VAL A 1 134 ? 4.708 9.142 4.211 1.00 87.81 134 VAL A O 1
ATOM 1006 N N . ARG A 1 135 ? 5.699 9.604 6.178 1.00 88.06 135 ARG A N 1
ATOM 1007 C CA . ARG A 1 135 ? 6.401 10.813 5.713 1.00 88.06 135 ARG A CA 1
ATOM 1008 C C . ARG A 1 135 ? 7.568 10.478 4.784 1.00 88.06 135 ARG A C 1
ATOM 1010 O O . ARG A 1 135 ? 7.820 11.205 3.834 1.00 88.06 135 ARG A O 1
ATOM 1017 N N . ASN A 1 136 ? 8.270 9.388 5.085 1.00 89.69 136 ASN A N 1
ATOM 1018 C CA . ASN A 1 136 ? 9.456 8.943 4.364 1.00 89.69 136 ASN A CA 1
ATOM 1019 C C . ASN A 1 136 ? 9.179 7.536 3.820 1.00 89.69 136 ASN A C 1
ATOM 1021 O O . ASN A 1 136 ? 9.497 6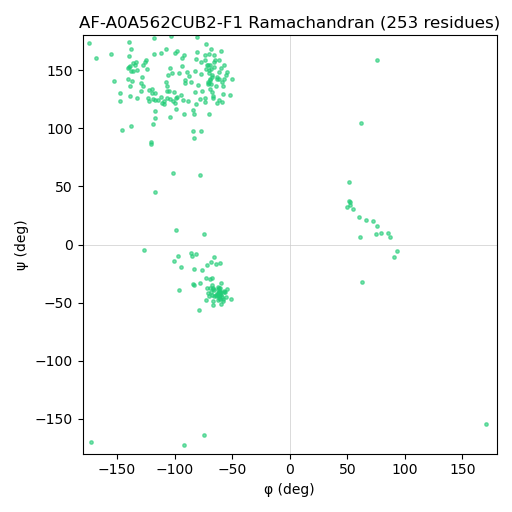.566 4.516 1.00 89.69 136 ASN A O 1
ATOM 1025 N N . PRO A 1 137 ? 8.569 7.402 2.630 1.00 93.44 137 PRO A N 1
ATOM 1026 C CA . PRO A 1 137 ? 8.257 6.090 2.086 1.00 93.44 137 PRO A CA 1
ATOM 1027 C C . PRO A 1 137 ? 9.529 5.296 1.767 1.00 93.44 137 PRO A C 1
ATOM 1029 O O . PRO A 1 137 ? 10.628 5.873 1.674 1.00 93.44 137 PRO A O 1
ATOM 1032 N N . PRO A 1 138 ? 9.418 3.971 1.595 1.00 94.50 138 PRO A N 1
ATOM 1033 C CA . PRO A 1 138 ? 10.557 3.145 1.227 1.00 94.50 138 PRO A CA 1
ATOM 1034 C C . PRO A 1 138 ? 11.073 3.549 -0.153 1.00 94.50 138 PRO A C 1
ATOM 1036 O O . PRO A 1 138 ? 10.319 3.539 -1.121 1.00 94.50 138 PRO A O 1
ATOM 1039 N N . TRP A 1 139 ? 12.342 3.944 -0.237 1.00 96.00 139 TRP A N 1
ATOM 1040 C CA . TRP A 1 139 ? 12.948 4.364 -1.496 1.00 96.00 139 TRP A CA 1
ATOM 1041 C C . TRP A 1 139 ? 13.140 3.191 -2.462 1.00 96.00 139 TRP A C 1
ATOM 1043 O O . TRP A 1 139 ? 13.422 2.062 -2.046 1.00 96.00 139 TRP A O 1
ATOM 1053 N N . GLY A 1 140 ? 13.033 3.488 -3.753 1.00 97.44 140 GLY A N 1
ATOM 1054 C CA . GLY A 1 140 ? 13.483 2.596 -4.815 1.00 97.44 140 GLY A CA 1
ATOM 1055 C C . GLY A 1 140 ? 14.994 2.687 -5.028 1.00 97.44 140 GLY A C 1
ATOM 1056 O O . GLY A 1 140 ? 15.650 3.603 -4.517 1.00 97.44 140 GLY A O 1
ATOM 1057 N N . VAL A 1 141 ? 15.550 1.713 -5.749 1.00 97.44 141 VAL A N 1
ATOM 1058 C CA . VAL A 1 141 ? 16.993 1.607 -6.025 1.00 97.44 141 VAL A CA 1
ATOM 1059 C C . VAL A 1 141 ? 17.271 1.281 -7.493 1.00 97.44 141 VAL A C 1
ATOM 1061 O O . VAL A 1 141 ? 16.446 0.673 -8.177 1.00 97.44 141 VAL A O 1
ATOM 1064 N N . HIS A 1 142 ? 18.453 1.663 -7.978 1.00 96.38 142 HIS A N 1
ATOM 1065 C CA . HIS A 1 142 ? 18.928 1.440 -9.350 1.00 96.38 142 HIS A CA 1
ATOM 1066 C C . HIS A 1 142 ? 17.932 1.917 -10.421 1.00 96.38 142 HIS A C 1
ATOM 1068 O O . HIS A 1 142 ? 17.741 1.273 -11.448 1.00 96.38 142 HIS A O 1
ATOM 1074 N N . GLY A 1 143 ? 17.262 3.043 -10.164 1.00 96.62 143 GLY A N 1
ATOM 1075 C CA . GLY A 1 143 ? 16.238 3.615 -11.040 1.00 96.62 143 GLY A CA 1
ATOM 1076 C C . GL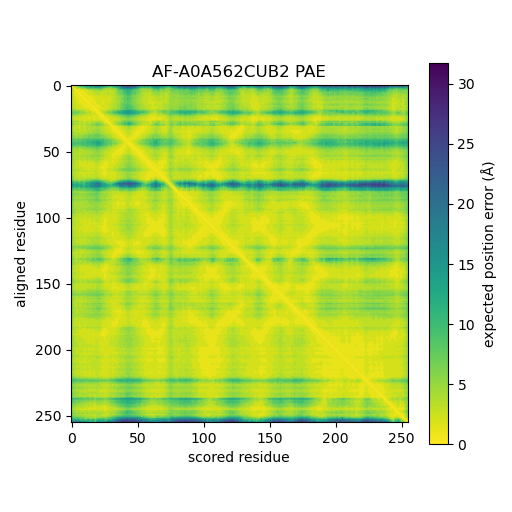Y A 1 143 ? 14.799 3.204 -10.722 1.00 96.62 143 GLY A C 1
ATOM 1077 O O . GLY A 1 143 ? 13.881 3.756 -11.325 1.00 96.62 143 GLY A O 1
ATOM 1078 N N . GLY A 1 144 ? 14.578 2.297 -9.768 1.00 97.88 144 GLY A N 1
ATOM 1079 C CA . GLY A 1 144 ? 13.242 2.002 -9.251 1.00 97.88 144 GLY A CA 1
ATOM 1080 C C . GLY A 1 144 ? 12.671 3.163 -8.437 1.00 97.88 144 GLY A C 1
ATOM 1081 O O . GLY A 1 144 ? 13.416 3.964 -7.872 1.00 97.88 144 GLY A O 1
ATOM 1082 N N . MET A 1 145 ? 11.346 3.246 -8.377 1.00 98.19 145 MET A N 1
ATOM 1083 C CA . MET A 1 145 ? 10.578 4.283 -7.687 1.00 98.19 145 MET A CA 1
ATOM 1084 C C . MET A 1 145 ? 10.246 3.873 -6.244 1.00 98.19 145 MET A C 1
ATOM 1086 O O . MET A 1 145 ? 10.357 2.705 -5.867 1.00 98.19 145 MET A O 1
ATOM 1090 N N . ASN A 1 146 ? 9.862 4.830 -5.396 1.00 97.62 146 ASN A N 1
ATOM 1091 C CA . ASN A 1 146 ? 9.489 4.520 -4.011 1.00 97.62 146 ASN A CA 1
ATOM 1092 C C . ASN A 1 146 ? 8.155 3.779 -3.931 1.00 97.62 146 ASN A C 1
ATOM 1094 O O . ASN A 1 146 ? 7.293 3.961 -4.783 1.00 97.62 146 ASN A O 1
ATOM 1098 N N . GLY A 1 147 ? 7.976 3.010 -2.858 1.00 96.81 147 GLY A N 1
ATOM 1099 C CA . GLY A 1 147 ? 6.677 2.445 -2.501 1.00 96.81 147 GLY A CA 1
ATOM 1100 C C . GLY A 1 147 ? 5.695 3.512 -2.015 1.00 96.81 147 GLY A C 1
ATOM 1101 O O . GLY A 1 147 ? 6.086 4.626 -1.647 1.00 96.81 147 GLY A O 1
ATOM 1102 N N . GLY A 1 148 ? 4.417 3.155 -1.993 1.00 95.62 148 GLY A N 1
ATOM 1103 C CA . GLY A 1 148 ? 3.338 3.943 -1.415 1.00 95.62 148 GLY A CA 1
ATOM 1104 C C . GLY A 1 148 ? 3.373 3.957 0.115 1.00 95.62 148 GLY A C 1
ATOM 1105 O O . GLY A 1 148 ? 3.825 3.011 0.766 1.00 95.62 148 GLY A O 1
ATOM 1106 N N . SER A 1 149 ? 2.869 5.045 0.693 1.00 94.81 149 SER A N 1
ATOM 1107 C CA . SER A 1 149 ? 2.772 5.239 2.141 1.00 94.81 149 SER A CA 1
ATOM 1108 C C . SER A 1 149 ? 1.492 4.627 2.714 1.00 94.81 149 SER A C 1
ATOM 1110 O O . SER A 1 149 ? 0.412 4.782 2.147 1.00 94.81 149 SER A O 1
ATOM 1112 N N . GLY A 1 150 ? 1.596 4.004 3.890 1.00 94.12 150 GLY A N 1
ATOM 1113 C CA . GLY A 1 150 ? 0.426 3.555 4.643 1.00 94.12 150 GLY A CA 1
ATOM 1114 C C . GLY A 1 150 ? -0.340 4.707 5.305 1.00 94.12 150 GLY A C 1
ATOM 1115 O O . GLY A 1 150 ? 0.212 5.779 5.562 1.00 94.12 150 GLY A O 1
ATOM 1116 N N . TYR A 1 151 ? -1.611 4.477 5.625 1.00 96.69 151 TYR A N 1
ATOM 1117 C CA . TYR A 1 151 ? -2.471 5.420 6.337 1.00 96.69 151 TYR A CA 1
ATOM 1118 C C . TYR A 1 151 ? -3.602 4.703 7.082 1.00 96.69 151 TYR A C 1
ATOM 1120 O O . TYR A 1 151 ? -3.920 3.548 6.811 1.00 96.69 151 TYR A O 1
ATOM 1128 N N . ALA A 1 152 ? -4.229 5.409 8.021 1.00 97.75 152 ALA A N 1
ATOM 1129 C CA . ALA A 1 152 ? -5.450 4.959 8.674 1.00 97.75 152 ALA A CA 1
ATOM 1130 C C . ALA A 1 152 ? -6.511 6.059 8.619 1.00 97.75 152 ALA A C 1
ATOM 1132 O O . ALA A 1 152 ? -6.211 7.243 8.804 1.00 97.75 152 ALA A O 1
ATOM 1133 N N . VAL A 1 153 ? -7.748 5.660 8.359 1.00 98.25 153 VAL A N 1
ATOM 1134 C CA . VAL A 1 153 ? -8.899 6.551 8.224 1.00 98.25 153 VAL A CA 1
ATOM 1135 C C . VAL A 1 153 ? -10.115 5.903 8.871 1.00 98.25 153 VAL A C 1
ATOM 1137 O O . VAL A 1 153 ? -10.293 4.689 8.806 1.00 98.25 153 VAL A O 1
ATOM 1140 N N . VAL A 1 154 ? -10.936 6.713 9.525 1.00 98.62 154 VAL A N 1
ATOM 1141 C CA . VAL A 1 154 ? -12.210 6.292 10.111 1.00 98.62 154 VAL A CA 1
ATOM 1142 C C . VAL A 1 154 ? -13.331 6.850 9.254 1.00 98.62 154 VAL A C 1
ATOM 1144 O O . VAL A 1 154 ? -13.250 8.006 8.848 1.00 98.62 154 VAL A O 1
ATOM 1147 N N . ASN A 1 155 ? -14.340 6.026 8.984 1.00 98.38 155 ASN A N 1
ATOM 1148 C CA . ASN A 1 155 ? -15.517 6.302 8.164 1.00 98.38 155 ASN A CA 1
ATOM 1149 C C . ASN A 1 155 ? -15.175 6.865 6.767 1.00 98.38 155 ASN A C 1
ATOM 1151 O O . ASN A 1 155 ? -15.687 7.931 6.405 1.00 98.38 155 ASN A O 1
ATOM 1155 N N . PRO A 1 156 ? -14.306 6.181 5.984 1.00 97.81 156 PRO A N 1
ATOM 1156 C CA . PRO A 1 156 ? -13.868 6.661 4.674 1.00 97.81 156 PRO A CA 1
ATOM 1157 C C . PRO A 1 156 ? -15.045 6.897 3.721 1.00 97.81 156 PRO A C 1
ATOM 1159 O O . PRO A 1 156 ? -15.953 6.072 3.627 1.00 97.81 156 PRO A O 1
ATOM 1162 N N . GLY A 1 157 ? -15.013 8.011 2.990 1.00 96.81 157 GLY A N 1
ATOM 1163 C CA . GLY A 1 157 ? -16.041 8.388 2.016 1.00 96.81 157 GLY A CA 1
ATOM 1164 C C . GLY A 1 157 ? -17.347 8.906 2.626 1.00 96.81 157 GLY A C 1
ATOM 1165 O O . GLY A 1 157 ? -18.321 9.093 1.899 1.00 96.81 157 GLY A O 1
ATOM 1166 N N . THR A 1 158 ? -17.392 9.150 3.939 1.00 97.56 158 THR A N 1
ATOM 1167 C CA . THR A 1 158 ? -18.579 9.678 4.632 1.00 97.56 158 THR A CA 1
ATOM 1168 C C . THR A 1 158 ? -18.347 11.107 5.142 1.00 97.56 158 THR A C 1
ATOM 1170 O O . THR A 1 158 ? -17.200 11.531 5.287 1.00 97.56 158 THR A O 1
ATOM 1173 N N . PRO A 1 159 ? -19.406 11.852 5.522 1.00 97.62 159 PRO A N 1
ATOM 1174 C CA . PRO A 1 159 ? -19.255 13.146 6.195 1.00 97.62 159 PRO A CA 1
ATOM 1175 C C . PRO A 1 159 ? -18.505 13.087 7.537 1.00 97.62 159 PRO A C 1
ATOM 1177 O O . PRO A 1 159 ? -18.094 14.125 8.047 1.00 97.62 159 PRO A O 1
ATOM 1180 N N . GLN A 1 160 ? -18.350 11.894 8.122 1.00 96.69 160 GLN A N 1
ATOM 1181 C CA . GLN A 1 160 ? -17.632 11.668 9.379 1.00 96.69 160 GLN A CA 1
ATOM 1182 C C . GLN A 1 160 ? -16.196 11.171 9.153 1.00 96.69 160 GLN A C 1
ATOM 1184 O O . GLN A 1 160 ? -15.554 10.709 10.100 1.00 96.69 160 GLN A O 1
ATOM 1189 N N . GLU A 1 161 ? -15.687 11.241 7.917 1.00 98.44 161 GLU A N 1
ATOM 1190 C CA . GLU A 1 161 ? -14.330 10.809 7.607 1.00 98.44 161 GLU A CA 1
ATOM 1191 C C . GLU A 1 161 ? -13.298 11.567 8.454 1.00 98.44 161 GLU A C 1
ATOM 1193 O O . GLU A 1 161 ? -13.265 12.799 8.483 1.00 98.44 161 GLU A O 1
ATOM 1198 N N . ARG A 1 162 ? -12.393 10.829 9.104 1.00 97.56 162 ARG A N 1
ATOM 1199 C CA . ARG A 1 162 ? -11.224 11.416 9.771 1.00 97.56 162 ARG A CA 1
ATOM 1200 C C . ARG A 1 162 ? -9.969 10.588 9.541 1.00 97.56 162 ARG A C 1
ATOM 1202 O O . ARG A 1 162 ? -9.930 9.389 9.815 1.00 97.56 162 ARG A O 1
ATOM 1209 N N . LYS A 1 163 ? -8.901 11.242 9.085 1.00 97.31 163 LYS A N 1
ATOM 1210 C CA . LYS A 1 163 ? -7.574 10.625 8.966 1.00 97.31 163 LYS A CA 1
ATOM 1211 C C . LYS A 1 163 ? -6.888 10.593 10.323 1.00 97.31 163 LYS A C 1
ATOM 1213 O O . LYS A 1 163 ? -6.929 11.567 11.074 1.00 97.31 163 LYS A O 1
ATOM 1218 N N . LEU A 1 164 ? -6.250 9.472 10.630 1.00 97.12 164 LEU A N 1
ATOM 1219 C CA . LEU A 1 164 ? -5.518 9.302 11.877 1.00 97.12 164 LEU A CA 1
ATOM 1220 C C . LEU A 1 164 ? -4.066 9.721 11.698 1.00 97.12 164 LEU A C 1
ATOM 1222 O O . LEU A 1 164 ? -3.434 9.431 10.681 1.00 97.12 164 LEU A O 1
ATOM 1226 N N . VAL A 1 165 ? -3.517 10.366 12.724 1.00 95.62 165 VAL A N 1
ATOM 1227 C CA . VAL A 1 165 ? -2.088 10.674 12.762 1.00 95.62 165 VAL A CA 1
ATOM 1228 C C . VAL A 1 165 ? -1.311 9.353 12.885 1.00 95.62 165 VAL A C 1
ATOM 1230 O O . VAL A 1 165 ? -1.653 8.528 13.739 1.00 95.62 165 VAL A O 1
ATOM 1233 N N . PRO A 1 166 ? -0.270 9.108 12.071 1.00 91.81 166 PRO A N 1
ATOM 1234 C CA . PRO A 1 166 ? 0.584 7.934 12.232 1.00 91.81 166 PRO A CA 1
ATOM 1235 C C . PRO A 1 166 ? 1.247 7.911 13.615 1.00 91.81 166 PRO A C 1
ATOM 1237 O O . PRO A 1 166 ? 1.508 8.959 14.198 1.00 91.81 166 PRO A O 1
ATOM 1240 N N . LEU A 1 167 ? 1.558 6.721 14.138 1.00 91.94 167 LEU A N 1
ATOM 1241 C CA . LEU A 1 167 ? 2.195 6.553 15.456 1.00 91.94 167 LEU A CA 1
ATOM 1242 C C . LEU A 1 167 ? 1.424 7.228 16.612 1.00 91.94 167 LEU A C 1
ATOM 1244 O O . LEU A 1 167 ? 2.024 7.623 17.612 1.00 91.94 167 LEU A O 1
ATOM 1248 N N . SER A 1 168 ? 0.098 7.322 16.518 1.00 94.88 168 SER A N 1
ATOM 1249 C CA . SER A 1 168 ? -0.750 7.948 17.538 1.00 94.88 168 SER A CA 1
ATOM 1250 C C . SER A 1 168 ? -1.419 6.936 18.473 1.00 94.88 168 SER A C 1
ATOM 1252 O O . SER A 1 168 ? -1.435 5.723 18.242 1.00 94.88 168 SER A O 1
ATOM 1254 N N . ASP A 1 169 ? -1.939 7.443 19.582 1.00 96.56 169 ASP A N 1
ATOM 1255 C CA . ASP A 1 169 ? -2.792 6.726 20.526 1.00 96.56 169 ASP A CA 1
ATOM 1256 C C . ASP A 1 169 ? -3.933 7.654 20.959 1.00 96.56 169 ASP A C 1
ATOM 1258 O O . ASP A 1 169 ? -3.896 8.851 20.665 1.00 96.56 169 ASP A O 1
ATOM 1262 N N . GLY A 1 170 ? -4.947 7.119 21.633 1.00 96.44 170 GLY A N 1
ATOM 1263 C CA . GLY A 1 170 ? -6.082 7.920 22.082 1.00 96.44 170 GLY A CA 1
ATOM 1264 C C . GLY A 1 170 ? -7.172 8.095 21.022 1.00 96.44 170 GLY A C 1
ATOM 1265 O O . GLY A 1 170 ? -8.090 8.887 21.225 1.00 96.44 170 GLY A O 1
ATOM 1266 N N . ASN A 1 171 ? -7.108 7.372 19.899 1.00 97.75 171 ASN A N 1
ATOM 1267 C CA . ASN A 1 171 ? -8.092 7.503 18.827 1.00 97.75 171 ASN A CA 1
ATOM 1268 C C . ASN A 1 171 ? -9.384 6.780 19.220 1.00 97.75 171 ASN A C 1
ATOM 1270 O O . ASN A 1 171 ? -9.486 5.567 19.062 1.00 97.75 171 ASN A O 1
ATOM 1274 N N . ARG A 1 172 ? -10.370 7.518 19.728 1.00 97.88 172 ARG A N 1
ATOM 1275 C CA . ARG A 1 172 ? -11.667 6.953 20.115 1.00 97.88 172 ARG A CA 1
ATOM 1276 C C . ARG A 1 172 ? -12.471 6.493 18.894 1.00 97.88 172 ARG A C 1
ATOM 1278 O O . ARG A 1 172 ? -12.554 7.227 17.911 1.00 97.88 172 ARG A O 1
ATOM 1285 N N . LEU A 1 173 ? -13.044 5.302 18.971 1.00 98.25 173 LEU A N 1
ATOM 1286 C CA . LEU A 1 173 ? -13.929 4.688 17.986 1.00 98.25 173 LEU A CA 1
ATOM 1287 C C . LEU A 1 173 ? -15.197 4.224 18.698 1.00 98.25 173 LEU A C 1
ATOM 1289 O O . LEU A 1 173 ? -15.132 3.784 19.849 1.00 98.25 173 LEU A O 1
ATOM 1293 N N . LEU A 1 174 ? -16.327 4.327 18.015 1.00 97.56 174 LEU A N 1
ATOM 1294 C CA . LEU A 1 174 ? -17.634 3.938 18.529 1.00 97.56 174 LEU A CA 1
ATOM 1295 C C . LEU A 1 174 ? -18.231 2.815 17.688 1.00 97.56 174 LEU A C 1
ATOM 1297 O O . LEU A 1 174 ? -17.815 2.567 16.556 1.00 97.56 174 LEU A O 1
ATOM 1301 N N . LYS A 1 175 ? -19.244 2.158 18.248 1.00 98.00 175 LYS A N 1
ATOM 1302 C CA . LYS A 1 175 ? -20.027 1.149 17.542 1.00 98.00 175 LYS A CA 1
ATOM 1303 C C . LYS A 1 175 ? -20.543 1.686 16.204 1.00 98.00 175 LYS A C 1
ATOM 1305 O O . LYS A 1 175 ? -21.172 2.741 16.158 1.00 98.00 175 LYS A O 1
ATOM 1310 N N . GLY A 1 176 ? -20.302 0.935 15.136 1.00 98.06 176 GLY A N 1
ATOM 1311 C CA . GLY A 1 176 ? -20.671 1.281 13.764 1.00 98.06 176 GLY A CA 1
ATOM 1312 C C . GLY A 1 176 ? -19.606 2.059 12.986 1.00 98.06 176 GLY A C 1
ATOM 1313 O O . GLY A 1 176 ? -19.742 2.170 11.769 1.00 98.06 176 GLY A O 1
ATOM 1314 N N . ASP A 1 177 ? -18.541 2.551 13.632 1.00 98.56 177 ASP A N 1
ATOM 1315 C CA . ASP A 1 177 ? -17.421 3.155 12.905 1.00 98.56 177 ASP A CA 1
ATOM 1316 C C . ASP A 1 177 ? -16.741 2.119 11.995 1.00 98.56 177 ASP A C 1
ATOM 1318 O O . ASP A 1 177 ? -16.552 0.960 12.371 1.00 98.56 177 ASP A O 1
ATOM 1322 N N . ILE A 1 178 ? -16.306 2.559 10.815 1.00 98.62 178 ILE A N 1
ATOM 1323 C CA . ILE A 1 178 ? -15.473 1.791 9.891 1.00 98.62 178 ILE A CA 1
ATOM 1324 C C . ILE A 1 178 ? -14.038 2.303 9.971 1.00 98.62 178 ILE A C 1
ATOM 1326 O O . ILE A 1 178 ? -13.724 3.393 9.497 1.00 98.62 178 ILE A O 1
ATOM 1330 N N . LEU A 1 179 ? -13.138 1.510 10.539 1.00 98.56 179 LEU A N 1
ATOM 1331 C CA . LEU A 1 179 ? -11.705 1.777 10.540 1.00 98.56 179 LEU A CA 1
ATOM 1332 C C . LEU A 1 179 ? -11.056 1.111 9.323 1.00 98.56 179 LEU A C 1
ATOM 1334 O O . LEU A 1 179 ? -10.943 -0.110 9.286 1.00 98.56 179 LEU A O 1
ATOM 1338 N N . ARG A 1 180 ? -10.558 1.901 8.368 1.00 98.50 180 ARG A N 1
ATOM 1339 C CA . ARG A 1 180 ? -9.715 1.418 7.266 1.00 98.50 180 ARG A CA 1
ATOM 1340 C C . ARG A 1 180 ? -8.249 1.679 7.577 1.00 98.50 180 ARG A C 1
ATOM 1342 O O . ARG A 1 180 ? -7.850 2.820 7.820 1.00 98.50 180 ARG A O 1
ATOM 1349 N N . ILE A 1 181 ? -7.437 0.633 7.505 1.00 97.62 181 ILE A N 1
ATOM 1350 C CA . ILE A 1 181 ? -5.980 0.711 7.570 1.00 97.62 181 ILE A CA 1
ATOM 1351 C C . ILE A 1 181 ? -5.421 0.213 6.243 1.00 97.62 181 ILE A C 1
ATOM 1353 O O . ILE A 1 181 ? -5.708 -0.903 5.820 1.00 97.62 181 ILE A O 1
ATOM 1357 N N . VAL A 1 182 ? -4.609 1.048 5.603 1.00 97.38 182 VAL A N 1
ATOM 1358 C CA . VAL A 1 182 ? -3.836 0.698 4.413 1.00 97.38 182 VAL A CA 1
ATOM 1359 C C . VAL A 1 182 ? -2.367 0.696 4.795 1.00 97.38 182 VAL A C 1
ATOM 1361 O O . VAL A 1 182 ? -1.867 1.673 5.358 1.00 97.38 182 VAL A O 1
ATOM 1364 N N . THR A 1 183 ? -1.668 -0.398 4.520 1.00 96.19 183 THR A N 1
ATOM 13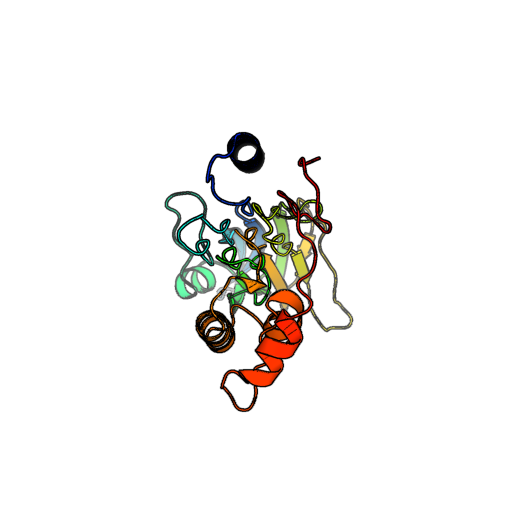65 C CA . THR A 1 183 ? -0.230 -0.494 4.771 1.00 96.19 183 THR A CA 1
ATOM 1366 C C . THR A 1 183 ? 0.576 -0.115 3.531 1.00 96.19 183 THR A C 1
ATOM 1368 O O . THR A 1 183 ? 0.089 -0.185 2.404 1.00 96.19 183 THR A O 1
ATOM 1371 N N . GLY A 1 184 ? 1.805 0.358 3.744 1.00 95.50 184 GLY A N 1
ATOM 1372 C CA . GLY A 1 184 ? 2.689 0.757 2.651 1.00 95.50 184 GLY A CA 1
ATOM 1373 C C . GLY A 1 184 ? 3.316 -0.441 1.937 1.00 95.50 184 GLY A C 1
ATOM 1374 O O . GLY A 1 184 ? 3.465 -1.522 2.518 1.00 95.50 184 GLY A O 1
ATOM 1375 N N . GLY A 1 185 ? 3.724 -0.232 0.687 1.00 96.81 185 GLY A N 1
ATOM 1376 C CA . GLY A 1 185 ? 4.511 -1.211 -0.060 1.00 96.81 185 GLY A CA 1
ATOM 1377 C C . GLY A 1 185 ? 6.015 -1.000 0.095 1.00 96.81 185 GLY A C 1
ATOM 1378 O O . GLY A 1 185 ? 6.458 -0.184 0.909 1.00 96.81 185 GLY A O 1
ATOM 1379 N N . GLY A 1 186 ? 6.810 -1.743 -0.672 1.00 97.12 186 GLY A N 1
ATOM 1380 C CA . GLY A 1 186 ? 8.263 -1.566 -0.760 1.00 97.12 186 GLY A CA 1
ATOM 1381 C C . GLY A 1 186 ? 8.684 -0.735 -1.969 1.00 97.12 186 GLY A C 1
ATOM 1382 O O . GLY A 1 186 ? 7.890 -0.512 -2.871 1.00 97.12 186 GLY A O 1
ATOM 1383 N N . GLY A 1 187 ? 9.932 -0.271 -2.007 1.00 97.88 187 GLY A N 1
ATOM 1384 C CA . GLY A 1 187 ? 10.495 0.398 -3.183 1.00 97.88 187 GLY A CA 1
ATOM 1385 C C . GLY A 1 187 ? 10.757 -0.572 -4.335 1.00 97.88 187 GLY A C 1
ATOM 1386 O O . GLY A 1 187 ? 10.971 -1.764 -4.111 1.00 97.88 187 GLY A O 1
ATOM 1387 N N . GLY A 1 188 ? 10.763 -0.064 -5.563 1.00 98.38 188 GLY A N 1
ATOM 1388 C CA . GLY A 1 188 ? 11.102 -0.828 -6.760 1.00 98.38 188 GLY A CA 1
ATOM 1389 C C . GLY A 1 188 ? 12.610 -0.959 -6.976 1.00 98.38 188 GLY A C 1
ATOM 1390 O O . GLY A 1 188 ? 13.408 -0.164 -6.467 1.00 98.38 188 GLY A O 1
ATOM 1391 N N . PHE A 1 189 ? 12.998 -1.955 -7.767 1.00 98.50 189 PHE A N 1
ATOM 1392 C CA . PHE A 1 189 ? 14.372 -2.178 -8.212 1.00 98.50 189 PHE A CA 1
ATOM 1393 C C . PHE A 1 189 ? 14.459 -2.053 -9.732 1.00 98.50 189 PHE A C 1
ATOM 1395 O O . PHE A 1 189 ? 13.713 -2.717 -10.454 1.00 98.50 189 PHE A O 1
ATOM 1402 N N . GLY A 1 190 ? 15.416 -1.269 -10.233 1.00 98.00 190 GLY A N 1
ATOM 1403 C CA . GLY A 1 190 ? 15.580 -1.071 -11.674 1.00 98.00 190 GLY A CA 1
ATOM 1404 C C . GLY A 1 190 ? 14.522 -0.129 -12.246 1.00 98.00 190 GLY A C 1
ATOM 1405 O O . GLY A 1 190 ? 13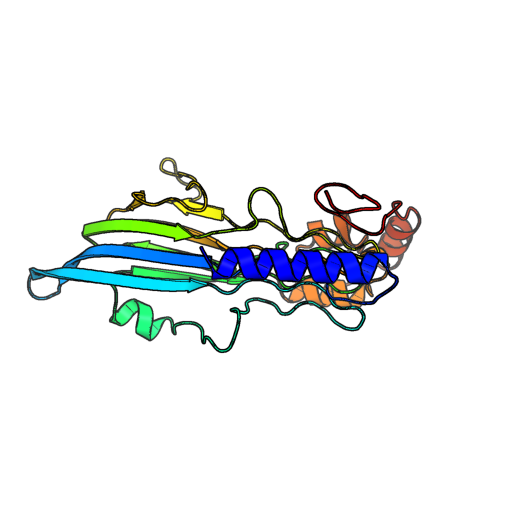.450 0.040 -11.673 1.00 98.00 190 GLY A O 1
ATOM 1406 N N . HIS A 1 191 ? 14.793 0.477 -13.397 1.00 98.38 191 HIS A N 1
ATOM 1407 C CA . HIS A 1 191 ? 13.845 1.408 -14.006 1.00 98.38 191 HIS A CA 1
ATOM 1408 C C . HIS A 1 191 ? 12.533 0.698 -14.414 1.00 98.38 191 HIS A C 1
ATOM 1410 O O . HIS A 1 191 ? 12.597 -0.359 -15.043 1.00 98.38 191 HIS A O 1
ATOM 1416 N N . PRO A 1 192 ? 11.347 1.279 -14.151 1.00 98.44 192 PRO A N 1
ATOM 1417 C CA . PRO A 1 192 ? 10.054 0.657 -14.468 1.00 98.44 192 PRO A CA 1
ATOM 1418 C C . PRO A 1 192 ? 9.882 0.227 -15.933 1.00 98.44 192 PRO A C 1
ATOM 1420 O O . PRO A 1 192 ? 9.358 -0.846 -16.213 1.00 98.44 192 PRO A O 1
ATOM 1423 N N . TYR A 1 193 ? 10.380 1.027 -16.884 1.00 98.38 193 TYR A N 1
ATOM 1424 C CA . TYR A 1 193 ? 10.299 0.705 -18.322 1.00 98.38 193 TYR A CA 1
ATOM 1425 C C . TYR A 1 193 ? 11.114 -0.535 -18.735 1.00 98.38 193 TYR A C 1
ATOM 1427 O O . TYR A 1 193 ? 10.943 -1.010 -19.855 1.00 98.38 193 TYR A O 1
ATOM 1435 N N . ASP A 1 194 ? 11.973 -1.067 -17.856 1.00 98.31 194 ASP A N 1
ATOM 1436 C CA . ASP A 1 194 ? 12.705 -2.317 -18.095 1.00 98.31 194 ASP A CA 1
ATOM 1437 C C . ASP A 1 194 ? 11.891 -3.566 -17.693 1.00 98.31 194 ASP A C 1
ATOM 1439 O O . ASP A 1 194 ? 12.330 -4.684 -17.967 1.00 98.31 194 ASP A O 1
ATOM 1443 N N . ARG A 1 195 ? 10.722 -3.412 -17.048 1.00 98.56 195 ARG A N 1
ATOM 1444 C CA . ARG A 1 195 ? 9.793 -4.525 -16.776 1.00 98.56 195 ARG A CA 1
ATOM 1445 C C . ARG A 1 195 ? 9.124 -4.979 -18.076 1.00 98.56 195 ARG A C 1
ATOM 1447 O O . ARG A 1 195 ? 8.750 -4.133 -18.902 1.00 98.56 195 ARG A O 1
ATOM 1454 N N . ALA A 1 196 ? 8.954 -6.287 -18.269 1.00 98.56 196 ALA A N 1
ATOM 1455 C CA . ALA A 1 196 ? 8.230 -6.802 -19.431 1.00 98.56 196 ALA A CA 1
ATOM 1456 C C . ALA A 1 196 ? 6.778 -6.300 -19.409 1.00 98.56 196 ALA A C 1
ATOM 1458 O O . ALA A 1 196 ? 6.187 -6.128 -18.344 1.00 98.56 196 ALA A O 1
ATOM 1459 N N . ALA A 1 197 ? 6.218 -5.986 -20.578 1.00 98.62 197 ALA A N 1
ATOM 1460 C CA . ALA A 1 197 ? 4.871 -5.418 -20.643 1.00 98.62 197 ALA A CA 1
ATOM 1461 C C . ALA A 1 197 ? 3.808 -6.453 -20.242 1.00 98.62 197 ALA A C 1
ATOM 1463 O O . ALA A 1 197 ? 2.774 -6.103 -19.678 1.00 98.62 197 ALA A O 1
ATOM 1464 N N . GLU A 1 198 ? 4.098 -7.722 -20.501 1.00 98.50 198 GLU A N 1
ATOM 1465 C CA . GLU A 1 198 ? 3.302 -8.882 -20.127 1.00 98.50 198 GLU A CA 1
ATOM 1466 C C . GLU A 1 198 ? 3.259 -9.054 -18.603 1.00 98.50 198 GLU A C 1
ATOM 1468 O O . GLU A 1 198 ? 2.169 -9.194 -18.058 1.00 98.50 198 GLU A O 1
ATOM 1473 N N . ASP A 1 199 ? 4.391 -8.912 -17.905 1.00 98.69 199 ASP A N 1
ATOM 1474 C CA . ASP A 1 199 ? 4.431 -8.947 -16.434 1.00 98.69 199 ASP A CA 1
ATOM 1475 C C . ASP A 1 199 ? 3.599 -7.802 -15.827 1.00 98.69 199 ASP A C 1
ATOM 1477 O O . ASP A 1 199 ? 2.900 -7.984 -14.835 1.00 98.69 199 ASP A O 1
ATOM 1481 N N . VAL A 1 200 ? 3.625 -6.612 -16.445 1.00 98.81 200 VAL A N 1
ATOM 1482 C CA . VAL A 1 200 ? 2.776 -5.482 -16.019 1.00 98.81 200 VAL A CA 1
ATOM 1483 C C . VAL A 1 200 ? 1.294 -5.782 -16.255 1.00 98.81 200 VAL A C 1
ATOM 1485 O O . VAL A 1 200 ? 0.454 -5.407 -15.440 1.00 98.81 200 VAL A O 1
ATOM 1488 N N . LEU A 1 201 ? 0.943 -6.464 -17.348 1.00 98.75 201 LEU A N 1
ATOM 1489 C CA . LEU A 1 201 ? -0.431 -6.916 -17.565 1.00 98.75 201 LEU A CA 1
ATOM 1490 C C . LEU A 1 201 ? -0.854 -7.923 -16.488 1.00 98.75 201 LEU A C 1
ATOM 1492 O O . LEU A 1 201 ? -1.970 -7.814 -15.987 1.00 98.75 201 LEU A O 1
ATOM 1496 N N . GLU A 1 202 ? 0.011 -8.865 -16.111 1.00 98.56 202 GLU A N 1
ATOM 1497 C CA . GLU A 1 202 ? -0.258 -9.799 -15.010 1.00 98.56 202 GLU A CA 1
ATOM 1498 C C . GLU A 1 202 ? -0.450 -9.069 -13.675 1.00 98.56 202 GLU A C 1
ATOM 1500 O O . GLU A 1 202 ? -1.421 -9.350 -12.970 1.00 98.56 202 GLU A O 1
ATOM 1505 N N . ASP A 1 203 ? 0.391 -8.074 -13.366 1.00 98.62 203 ASP A N 1
ATOM 1506 C CA . ASP A 1 203 ? 0.228 -7.225 -12.177 1.00 98.62 203 ASP A CA 1
ATOM 1507 C C . ASP A 1 203 ? -1.142 -6.520 -12.162 1.00 98.62 203 ASP A C 1
ATOM 1509 O O . ASP A 1 203 ? -1.792 -6.438 -11.115 1.00 98.62 203 ASP A O 1
ATOM 1513 N N . VAL A 1 204 ? -1.598 -6.037 -13.325 1.00 98.62 204 VAL A N 1
ATOM 1514 C CA . VAL A 1 204 ? -2.896 -5.360 -13.483 1.00 98.62 204 VAL A CA 1
ATOM 1515 C C . VAL A 1 204 ? -4.067 -6.321 -13.354 1.00 98.62 204 VAL A C 1
ATOM 1517 O O . VAL A 1 204 ? -5.067 -6.006 -12.712 1.00 98.62 204 VAL A O 1
ATOM 1520 N N . LEU A 1 205 ? -3.961 -7.512 -13.937 1.00 98.00 205 LEU A N 1
ATOM 1521 C CA . LEU A 1 205 ? -4.985 -8.546 -13.789 1.00 98.00 205 LEU A CA 1
ATOM 1522 C C . LEU A 1 205 ? -5.050 -9.082 -12.349 1.00 98.00 205 LEU A C 1
ATOM 1524 O O . LEU A 1 205 ? -6.123 -9.486 -11.904 1.00 98.00 205 LEU A O 1
ATOM 1528 N N . GLY A 1 206 ? -3.928 -9.057 -11.626 1.00 97.19 206 GLY A N 1
ATOM 1529 C CA . GLY A 1 206 ? -3.827 -9.433 -10.216 1.00 97.19 206 GLY A CA 1
ATOM 1530 C C . GLY A 1 206 ? -4.245 -8.347 -9.217 1.00 97.19 206 GLY A C 1
ATOM 1531 O O . GLY A 1 206 ? -4.344 -8.644 -8.028 1.00 97.19 206 GLY A O 1
ATOM 1532 N N . GLY A 1 207 ? -4.498 -7.109 -9.663 1.00 97.62 207 GLY A N 1
ATOM 1533 C CA . GLY A 1 207 ? -4.863 -5.983 -8.790 1.00 97.62 207 GLY A CA 1
ATOM 1534 C C . GLY A 1 207 ? -3.704 -5.435 -7.944 1.00 97.62 207 GLY A C 1
ATOM 1535 O O . GLY A 1 207 ? -3.928 -4.807 -6.909 1.00 97.62 207 GLY A O 1
ATOM 1536 N N . PHE A 1 208 ? -2.457 -5.695 -8.347 1.00 98.50 208 PHE A N 1
ATOM 1537 C CA . PHE A 1 208 ? -1.271 -5.116 -7.705 1.00 98.50 208 PHE A CA 1
ATOM 1538 C C . PHE A 1 208 ? -0.972 -3.712 -8.234 1.00 98.50 208 PHE A C 1
ATOM 1540 O O . PHE A 1 208 ? -0.498 -2.853 -7.488 1.00 98.50 208 PHE A O 1
ATOM 1547 N N . VAL A 1 209 ? -1.242 -3.500 -9.522 1.00 98.69 209 VAL A N 1
ATOM 1548 C CA . VAL A 1 209 ? -0.982 -2.267 -10.267 1.00 98.69 209 VAL A CA 1
ATOM 1549 C C . VAL A 1 209 ? -2.268 -1.865 -10.984 1.00 98.69 209 VAL A C 1
ATOM 1551 O O . VAL A 1 209 ? -2.875 -2.688 -11.659 1.00 98.69 209 VAL A O 1
ATOM 1554 N N . SER A 1 210 ? -2.685 -0.609 -10.886 1.00 98.50 210 SER A N 1
ATOM 1555 C CA . SER A 1 210 ? -3.838 -0.114 -11.646 1.00 98.50 210 SER A CA 1
ATOM 1556 C C . SER A 1 210 ? -3.495 0.073 -13.128 1.00 98.50 210 SER A C 1
ATOM 1558 O O . SER A 1 210 ? -2.329 0.187 -13.521 1.00 98.50 210 SER A O 1
ATOM 1560 N N . ARG A 1 211 ? -4.508 0.175 -13.997 1.00 98.25 211 ARG A N 1
ATOM 1561 C CA . ARG A 1 211 ? -4.285 0.485 -15.427 1.00 98.25 211 ARG A CA 1
ATOM 1562 C C . ARG A 1 211 ? -3.629 1.851 -15.609 1.00 98.25 211 ARG A C 1
ATOM 1564 O O . ARG A 1 211 ? -2.777 2.024 -16.479 1.00 98.25 211 ARG A O 1
ATOM 1571 N N . GLU A 1 212 ? -4.016 2.804 -14.775 1.00 98.31 212 GLU A N 1
ATOM 1572 C CA . GLU A 1 212 ? -3.483 4.157 -14.740 1.00 98.31 212 GLU A CA 1
ATOM 1573 C C . GLU A 1 212 ? -1.998 4.150 -14.357 1.00 98.31 212 GLU A C 1
ATOM 1575 O O . GLU A 1 212 ? -1.193 4.841 -14.981 1.00 98.31 212 GLU A O 1
ATOM 1580 N N . SER A 1 213 ? -1.624 3.343 -13.362 1.00 98.19 213 SER A N 1
ATOM 1581 C CA . SER A 1 213 ? -0.239 3.151 -12.923 1.00 98.19 213 SER A CA 1
ATOM 1582 C C . SER A 1 213 ? 0.605 2.411 -13.965 1.00 98.19 213 SER A C 1
ATOM 1584 O O . SER A 1 213 ? 1.726 2.830 -14.265 1.00 98.19 213 SER A O 1
ATOM 1586 N N . ALA A 1 214 ? 0.050 1.384 -14.618 1.00 98.62 214 ALA A N 1
ATOM 1587 C CA . ALA A 1 214 ? 0.703 0.694 -15.732 1.00 98.62 214 ALA A CA 1
ATOM 1588 C C . ALA A 1 214 ? 1.105 1.668 -16.853 1.00 98.62 214 ALA A C 1
ATOM 1590 O O . ALA A 1 214 ? 2.248 1.647 -17.323 1.00 98.62 214 ALA A O 1
ATOM 1591 N N . GLU A 1 215 ? 0.206 2.578 -17.236 1.00 98.06 215 GLU A N 1
ATOM 1592 C CA . GLU A 1 215 ? 0.503 3.575 -18.263 1.00 98.06 215 GLU A CA 1
ATOM 1593 C C . GLU A 1 215 ? 1.464 4.660 -17.757 1.00 98.06 215 GLU A C 1
ATOM 1595 O O . GLU A 1 215 ? 2.441 4.982 -18.442 1.00 98.06 215 GLU A O 1
ATOM 1600 N N . ARG A 1 216 ? 1.205 5.218 -16.569 1.00 97.56 216 ARG A N 1
ATOM 1601 C CA . ARG A 1 216 ? 1.975 6.334 -16.000 1.00 97.56 216 ARG A CA 1
ATOM 1602 C C . ARG A 1 216 ? 3.410 5.934 -15.666 1.00 97.56 216 ARG A C 1
ATOM 1604 O O . ARG A 1 216 ? 4.344 6.612 -16.091 1.00 97.56 216 ARG A O 1
ATOM 1611 N N . ASP A 1 217 ? 3.576 4.853 -14.913 1.00 98.00 217 ASP A N 1
ATOM 1612 C CA . ASP A 1 217 ? 4.846 4.515 -14.270 1.00 98.00 217 ASP A CA 1
ATOM 1613 C C . ASP A 1 217 ? 5.654 3.518 -15.104 1.00 98.00 217 ASP A C 1
ATOM 1615 O O . ASP A 1 217 ? 6.866 3.669 -15.244 1.00 98.00 217 ASP A O 1
ATOM 1619 N N . TYR A 1 218 ? 4.999 2.535 -15.729 1.00 98.56 218 TYR A N 1
ATOM 1620 C CA . TYR A 1 218 ? 5.670 1.503 -16.534 1.00 98.56 218 TYR A CA 1
ATOM 1621 C C . TYR A 1 218 ? 5.677 1.795 -18.038 1.00 98.56 218 TYR A C 1
ATOM 1623 O O . TYR A 1 218 ? 6.369 1.103 -18.800 1.00 98.56 218 TYR A O 1
ATOM 1631 N N . GLY A 1 219 ? 4.919 2.805 -18.478 1.00 98.25 219 GLY A N 1
ATOM 1632 C CA . GLY A 1 219 ? 4.761 3.143 -19.891 1.00 98.25 219 GLY A CA 1
ATOM 1633 C C . GLY A 1 219 ? 4.029 2.062 -20.688 1.00 98.25 219 GLY A C 1
ATOM 1634 O O . GLY A 1 219 ? 4.211 1.997 -21.901 1.00 98.25 219 GLY A O 1
ATOM 1635 N N . VAL A 1 220 ? 3.265 1.190 -20.021 1.00 98.69 220 VAL A N 1
ATOM 1636 C CA . VAL A 1 220 ? 2.541 0.068 -20.633 1.00 98.69 220 VAL A CA 1
ATOM 1637 C C . VAL A 1 220 ? 1.084 0.449 -20.817 1.00 98.69 220 VAL A C 1
ATOM 1639 O O . VAL A 1 220 ? 0.384 0.764 -19.861 1.00 98.69 220 VAL A O 1
ATOM 1642 N N . VAL A 1 221 ? 0.614 0.398 -22.057 1.00 98.44 221 VAL A N 1
ATOM 1643 C CA . VAL A 1 221 ? -0.775 0.711 -22.398 1.00 98.44 221 VAL A CA 1
ATOM 1644 C C . VAL A 1 221 ? -1.555 -0.591 -22.514 1.00 98.44 221 VAL A C 1
ATOM 1646 O O . VAL A 1 221 ? -1.161 -1.489 -23.257 1.00 98.44 221 VAL A O 1
ATOM 1649 N N . ILE A 1 222 ? -2.671 -0.697 -21.790 1.00 98.12 222 ILE A N 1
ATOM 1650 C CA . ILE A 1 222 ? -3.514 -1.898 -21.770 1.00 98.12 222 ILE A CA 1
ATOM 1651 C C . ILE A 1 222 ? -4.895 -1.568 -22.331 1.00 98.12 222 ILE A C 1
ATOM 1653 O O . ILE A 1 222 ? -5.687 -0.860 -21.707 1.00 98.12 222 ILE A O 1
ATOM 1657 N N . ALA A 1 223 ? -5.228 -2.166 -23.472 1.00 95.31 223 ALA A N 1
ATOM 1658 C CA . ALA A 1 223 ? -6.515 -2.016 -24.141 1.00 95.31 223 ALA A CA 1
ATOM 1659 C C . ALA A 1 223 ? -7.208 -3.379 -24.255 1.00 95.31 223 ALA A C 1
ATOM 1661 O O . ALA A 1 223 ? -6.592 -4.375 -24.624 1.00 95.31 223 ALA A O 1
ATOM 1662 N N . HIS A 1 224 ? -8.501 -3.443 -23.922 1.00 93.25 224 HIS A N 1
ATOM 1663 C CA . HIS A 1 224 ? -9.307 -4.671 -24.038 1.00 93.25 224 HIS A CA 1
ATOM 1664 C C . HIS A 1 224 ? -8.691 -5.909 -23.344 1.00 93.25 224 HIS A C 1
ATOM 1666 O O . HIS A 1 224 ? -8.814 -7.031 -23.826 1.00 93.25 224 HIS A O 1
ATOM 1672 N N . GLY A 1 225 ? -7.998 -5.697 -22.217 1.00 92.44 225 GLY A N 1
ATOM 1673 C CA . GLY A 1 225 ? -7.361 -6.768 -21.438 1.00 92.44 225 GLY A CA 1
ATOM 1674 C C . GLY A 1 225 ? -6.064 -7.315 -22.043 1.00 92.44 225 GLY A C 1
ATOM 1675 O O . GLY A 1 225 ? -5.634 -8.395 -21.654 1.00 92.44 225 GLY A O 1
ATOM 1676 N N . LYS A 1 226 ? -5.452 -6.602 -22.994 1.00 97.69 226 LYS A N 1
ATOM 1677 C CA . LYS A 1 226 ? -4.178 -6.967 -23.623 1.00 97.69 226 LYS A CA 1
ATOM 1678 C C . LYS A 1 226 ? -3.243 -5.764 -23.689 1.00 97.69 226 LYS A C 1
ATOM 1680 O O . LYS A 1 226 ? -3.701 -4.622 -23.686 1.00 97.69 226 LYS A O 1
ATOM 1685 N N . VAL A 1 227 ? -1.944 -6.029 -23.785 1.00 98.38 227 VAL A N 1
ATOM 1686 C CA . VAL A 1 227 ? -0.936 -4.995 -24.047 1.00 98.38 227 VAL A CA 1
ATOM 1687 C C . VAL A 1 227 ? -1.129 -4.441 -25.461 1.00 98.38 227 VAL A C 1
ATOM 1689 O O . VAL A 1 227 ? -1.160 -5.195 -26.434 1.00 98.38 227 VAL A O 1
ATOM 1692 N N . ASP A 1 228 ? -1.224 -3.119 -25.579 1.00 98.38 228 ASP A N 1
ATOM 1693 C CA . ASP A 1 228 ? -1.056 -2.407 -26.844 1.00 98.38 228 ASP A CA 1
ATOM 1694 C C . ASP A 1 228 ? 0.445 -2.179 -27.065 1.00 98.38 228 ASP A C 1
ATOM 1696 O O . ASP A 1 228 ? 1.054 -1.269 -26.489 1.00 98.38 228 ASP A O 1
ATOM 1700 N N . ALA A 1 229 ? 1.058 -3.058 -27.859 1.00 97.69 229 ALA A N 1
ATOM 1701 C CA . ALA A 1 229 ? 2.497 -3.056 -28.103 1.00 97.69 229 ALA A CA 1
ATOM 1702 C C . ALA A 1 229 ? 2.985 -1.752 -28.750 1.00 97.69 229 ALA A C 1
ATOM 1704 O O . ALA A 1 229 ? 4.015 -1.214 -28.342 1.00 97.69 229 ALA A O 1
ATOM 1705 N N . GLU A 1 230 ? 2.247 -1.206 -29.718 1.00 97.88 230 GLU A N 1
ATOM 1706 C CA . GLU A 1 230 ? 2.665 0.020 -30.397 1.00 97.88 230 GLU A CA 1
ATOM 1707 C C . GLU A 1 230 ? 2.564 1.237 -29.477 1.00 97.88 230 GLU A C 1
ATOM 1709 O O . GLU A 1 230 ? 3.477 2.067 -29.430 1.00 97.88 230 GLU A O 1
ATOM 1714 N N . ALA A 1 231 ? 1.463 1.365 -28.730 1.00 97.62 231 ALA A N 1
ATOM 1715 C CA . ALA A 1 231 ? 1.289 2.468 -27.792 1.00 97.62 231 ALA A CA 1
ATOM 1716 C C . ALA A 1 231 ? 2.306 2.391 -26.646 1.00 97.62 231 ALA A C 1
ATOM 1718 O O . ALA A 1 231 ? 2.891 3.415 -26.283 1.00 97.62 231 ALA A O 1
ATOM 1719 N N . THR A 1 232 ? 2.589 1.183 -26.156 1.00 98.19 232 THR A N 1
ATOM 1720 C CA . THR A 1 232 ? 3.642 0.920 -25.163 1.00 98.19 232 THR A CA 1
ATOM 1721 C C . THR A 1 232 ? 5.019 1.313 -25.697 1.00 98.19 232 THR A C 1
ATOM 1723 O O . THR A 1 232 ? 5.762 2.030 -25.027 1.00 98.19 232 THR A O 1
ATOM 1726 N N . GLN A 1 233 ? 5.361 0.931 -26.931 1.00 97.88 233 GLN A N 1
ATOM 1727 C CA . GLN A 1 233 ? 6.630 1.320 -27.550 1.00 97.88 233 GLN A CA 1
ATOM 1728 C C . GLN A 1 233 ? 6.750 2.844 -27.688 1.00 97.88 233 GLN A C 1
ATOM 1730 O O . GLN A 1 233 ? 7.787 3.412 -27.344 1.00 97.88 233 GLN A O 1
ATOM 1735 N N . ARG A 1 234 ? 5.684 3.525 -28.136 1.00 97.31 234 ARG A N 1
ATOM 1736 C CA . ARG A 1 234 ? 5.649 4.995 -28.245 1.00 97.31 234 ARG A CA 1
ATOM 1737 C C . ARG A 1 234 ? 5.835 5.680 -26.890 1.00 97.31 234 ARG A C 1
ATOM 1739 O O . ARG A 1 234 ? 6.593 6.642 -26.803 1.00 97.31 234 ARG A O 1
A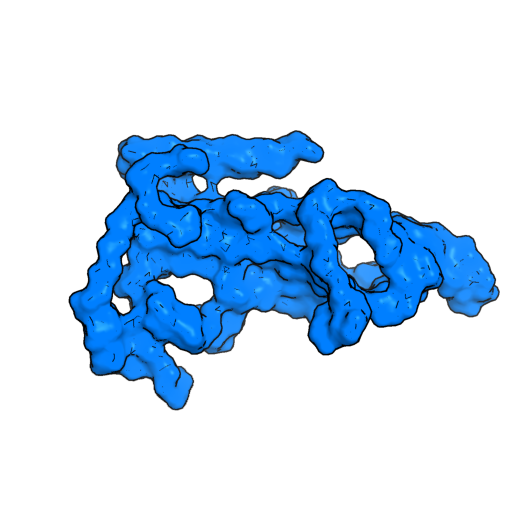TOM 1746 N N . ARG A 1 235 ? 5.178 5.186 -25.835 1.00 96.31 235 ARG A N 1
ATOM 1747 C CA . ARG A 1 235 ? 5.334 5.691 -24.458 1.00 96.31 235 ARG A CA 1
ATOM 1748 C C . ARG A 1 235 ? 6.765 5.493 -23.957 1.00 96.31 235 ARG A C 1
ATOM 1750 O O . ARG A 1 235 ? 7.380 6.441 -23.474 1.00 96.31 235 ARG A O 1
ATOM 1757 N N . ARG A 1 236 ? 7.323 4.293 -24.142 1.00 97.88 236 ARG A N 1
ATOM 1758 C CA . ARG A 1 236 ? 8.675 3.944 -23.679 1.00 97.88 236 ARG A CA 1
ATOM 1759 C C . ARG A 1 236 ? 9.809 4.598 -24.473 1.00 97.88 236 ARG A C 1
ATOM 1761 O O . ARG A 1 236 ? 10.921 4.674 -23.955 1.00 97.88 236 ARG A O 1
ATOM 1768 N N . ALA A 1 237 ? 9.544 5.111 -25.678 1.00 96.62 237 ALA A N 1
ATOM 1769 C CA . ALA A 1 237 ? 10.539 5.806 -26.502 1.00 96.62 237 ALA A CA 1
ATOM 1770 C C . ALA A 1 237 ? 11.129 7.049 -25.811 1.00 96.62 237 ALA A C 1
ATOM 1772 O O . ALA A 1 237 ? 12.313 7.335 -25.967 1.00 96.62 237 ALA A O 1
ATOM 1773 N N . ASN A 1 238 ? 10.329 7.747 -25.000 1.00 91.75 238 ASN A N 1
ATOM 1774 C CA . ASN A 1 238 ? 10.762 8.909 -24.222 1.00 91.75 238 ASN A CA 1
ATOM 1775 C C . ASN A 1 238 ? 11.016 8.518 -22.761 1.00 91.75 238 ASN A C 1
ATOM 1777 O O . ASN A 1 238 ? 10.344 9.000 -21.850 1.00 91.75 238 ASN A O 1
ATOM 1781 N N . ARG A 1 239 ? 11.970 7.606 -22.544 1.00 93.25 239 ARG A N 1
ATOM 1782 C CA . ARG A 1 239 ? 12.343 7.117 -21.210 1.00 93.25 239 ARG A CA 1
ATOM 1783 C C . ARG A 1 239 ? 12.805 8.273 -20.302 1.00 93.25 239 ARG A C 1
ATOM 1785 O O . ARG A 1 239 ? 13.783 8.940 -20.648 1.00 93.25 239 ARG A O 1
ATOM 1792 N N . PRO A 1 240 ? 12.169 8.485 -19.135 1.00 92.00 240 PRO A N 1
ATOM 1793 C CA . PRO A 1 240 ? 12.632 9.469 -18.163 1.00 92.00 240 PRO A CA 1
ATOM 1794 C C . PRO A 1 240 ? 14.042 9.155 -17.647 1.00 92.00 240 PRO A C 1
ATOM 1796 O O . PRO A 1 240 ? 14.439 7.997 -17.522 1.00 92.00 240 PRO A O 1
ATOM 1799 N N . ALA A 1 241 ? 14.805 10.196 -17.316 1.00 93.38 241 ALA A N 1
ATOM 1800 C CA . ALA A 1 241 ? 16.074 10.014 -16.623 1.00 93.38 241 ALA A CA 1
ATOM 1801 C C . ALA A 1 241 ? 15.820 9.517 -15.191 1.00 93.38 241 ALA A C 1
ATOM 1803 O O . ALA A 1 241 ? 14.945 10.032 -14.497 1.00 93.38 241 ALA A O 1
ATOM 1804 N N . ALA A 1 242 ? 16.620 8.552 -14.742 1.00 94.56 242 ALA A N 1
ATOM 1805 C CA . ALA A 1 242 ? 16.558 8.007 -13.394 1.00 94.56 242 ALA A CA 1
ATOM 1806 C C . ALA A 1 242 ? 17.939 8.037 -12.735 1.00 94.56 242 ALA A C 1
ATOM 1808 O O . ALA A 1 242 ? 18.966 8.014 -13.416 1.00 94.56 242 ALA A O 1
ATOM 1809 N N . LYS A 1 243 ? 17.945 8.074 -11.403 1.00 94.25 243 LYS A N 1
ATOM 1810 C CA . LYS A 1 243 ? 19.153 7.998 -10.572 1.00 94.25 243 LYS A CA 1
ATOM 1811 C C . LYS A 1 243 ? 19.128 6.759 -9.687 1.00 94.25 243 LYS A C 1
ATOM 1813 O O . LYS A 1 243 ? 18.160 5.997 -9.690 1.00 94.25 243 LYS A O 1
ATOM 1818 N N . THR A 1 244 ? 20.196 6.568 -8.920 1.00 92.31 244 THR A N 1
ATOM 1819 C CA . THR A 1 244 ? 20.366 5.405 -8.045 1.00 92.31 244 THR A CA 1
ATOM 1820 C C . THR A 1 244 ? 19.220 5.240 -7.061 1.00 92.31 244 THR A C 1
ATOM 1822 O O . THR A 1 244 ? 18.784 4.115 -6.861 1.00 92.31 244 THR A O 1
ATOM 1825 N N . PHE A 1 245 ? 18.703 6.313 -6.467 1.00 95.75 245 PHE A N 1
ATOM 1826 C CA . PHE A 1 245 ? 17.622 6.237 -5.488 1.00 95.75 245 PHE A CA 1
ATOM 1827 C C . PHE A 1 245 ? 16.436 7.089 -5.902 1.00 95.75 245 PHE A C 1
ATOM 1829 O O . PHE A 1 245 ? 16.602 8.132 -6.532 1.00 95.75 245 PHE A O 1
ATOM 1836 N N . HIS A 1 246 ? 15.245 6.673 -5.484 1.00 96.38 246 HIS A N 1
ATOM 1837 C CA . HIS A 1 246 ? 14.031 7.464 -5.632 1.00 96.38 246 HIS A CA 1
ATOM 1838 C C . HIS A 1 246 ? 13.235 7.494 -4.334 1.00 96.38 246 HIS A C 1
ATOM 1840 O O . HIS A 1 246 ? 12.855 6.442 -3.813 1.00 96.38 246 HIS A O 1
ATOM 1846 N N . ARG A 1 247 ? 12.912 8.692 -3.849 1.00 93.25 247 ARG A N 1
ATOM 1847 C CA . ARG A 1 247 ? 11.907 8.933 -2.804 1.00 93.25 247 ARG A CA 1
ATOM 1848 C C . ARG A 1 247 ? 11.219 10.253 -3.108 1.00 93.25 247 ARG A C 1
ATOM 1850 O O . ARG A 1 247 ? 11.762 11.300 -2.783 1.00 93.25 247 ARG A O 1
ATOM 1857 N N . MET A 1 248 ? 10.039 10.190 -3.721 1.00 92.25 248 MET A N 1
ATOM 1858 C CA . MET A 1 248 ? 9.322 11.324 -4.331 1.00 92.25 248 MET A CA 1
ATOM 1859 C C . MET A 1 248 ? 10.066 11.994 -5.500 1.00 92.25 248 MET A C 1
ATOM 1861 O O . MET A 1 248 ? 9.425 12.443 -6.442 1.00 92.25 248 MET A O 1
ATOM 1865 N N . GLU A 1 249 ? 11.395 12.019 -5.463 1.00 93.56 249 GLU A N 1
ATOM 1866 C CA . GLU A 1 249 ? 12.287 12.462 -6.527 1.00 93.56 249 GLU A CA 1
ATOM 1867 C C . GLU A 1 249 ? 13.520 11.549 -6.630 1.00 93.56 249 GLU A C 1
ATOM 1869 O O . GLU A 1 249 ? 13.849 10.806 -5.696 1.00 93.56 249 GLU A O 1
ATOM 1874 N N . TYR A 1 250 ? 14.208 11.609 -7.773 1.00 94.94 250 TYR A N 1
ATOM 1875 C CA . TYR A 1 250 ? 15.448 10.874 -8.018 1.00 94.94 250 TYR A CA 1
ATOM 1876 C C . TYR A 1 250 ? 16.666 11.592 -7.426 1.00 94.94 250 TYR A C 1
ATOM 1878 O O . TYR A 1 250 ? 16.914 12.764 -7.712 1.00 94.94 250 TYR A O 1
ATOM 1886 N N . VAL A 1 251 ? 17.496 10.851 -6.689 1.00 91.81 251 VAL A N 1
ATOM 1887 C CA . VAL A 1 251 ? 18.750 11.325 -6.084 1.00 91.81 251 VAL A CA 1
ATOM 1888 C C . VAL A 1 251 ? 19.858 10.275 -6.219 1.00 91.81 251 VAL A C 1
ATOM 1890 O O . VAL A 1 251 ? 19.597 9.078 -6.317 1.00 91.81 251 VAL A O 1
ATOM 1893 N N . ASP A 1 252 ? 21.117 10.714 -6.231 1.00 85.12 252 ASP A N 1
ATOM 1894 C CA . ASP A 1 252 ? 22.277 9.807 -6.314 1.00 85.12 252 ASP A CA 1
ATOM 1895 C C . ASP A 1 252 ? 22.668 9.234 -4.943 1.00 85.12 252 ASP A C 1
ATOM 1897 O O . ASP A 1 252 ? 23.294 8.180 -4.849 1.00 85.12 252 ASP A O 1
ATOM 1901 N N . VAL A 1 253 ? 22.253 9.913 -3.872 1.00 76.62 253 VAL A N 1
ATOM 1902 C CA . VAL A 1 253 ? 22.508 9.556 -2.475 1.00 76.62 253 VAL A CA 1
ATOM 1903 C C . VAL A 1 253 ? 21.245 9.796 -1.662 1.00 76.62 253 VAL A C 1
ATOM 1905 O O . VAL A 1 253 ? 20.581 10.816 -1.829 1.00 76.62 253 VAL A O 1
ATOM 1908 N N . VAL A 1 254 ? 20.914 8.846 -0.791 1.00 65.81 254 VAL A N 1
ATOM 1909 C CA . VAL A 1 254 ? 19.742 8.929 0.085 1.00 65.81 254 VAL A CA 1
ATOM 1910 C C . VAL A 1 254 ? 20.004 9.945 1.200 1.00 65.81 254 VAL A C 1
ATOM 1912 O O . VAL A 1 254 ? 20.969 9.782 1.949 1.00 65.81 254 VAL A O 1
ATOM 1915 N N . SER A 1 255 ? 19.145 10.962 1.313 1.00 55.56 255 SER A N 1
ATOM 1916 C CA . SER A 1 255 ? 19.077 11.884 2.457 1.00 55.56 255 SER A CA 1
ATOM 1917 C C . SER A 1 255 ? 18.088 11.438 3.537 1.00 55.56 255 SER A C 1
ATOM 1919 O O . SER A 1 255 ? 17.135 10.666 3.247 1.00 55.56 255 SER A O 1
#